Protein AF-A0A9D4YB12-F1 (afdb_monomer)

InterPro domains:
  IPR003340 B3 DNA binding domain [PF02362] (50-115)
  IPR003340 B3 DNA binding domain [cd10017] (48-116)
  IPR015300 DNA-binding pseudobarrel domain superfamily [G3DSA:2.40.330.10] (28-118)
  IPR015300 DNA-binding pseudobarrel domain superfamily [SSF101936] (39-116)

pLDDT: mean 72.0, std 19.52, range [27.38, 93.12]

Solvent-accessible surface area (backbone atoms only — not comparable to full-atom values): 12074 Å² total; per-residue (Å²): 130,81,84,82,79,86,74,84,78,78,84,77,92,60,62,91,83,60,60,80,68,81,43,37,59,29,76,38,68,37,72,63,94,59,55,70,50,46,75,45,49,65,56,33,62,63,49,44,77,90,33,89,54,79,40,81,43,66,37,24,37,91,85,68,50,74,46,58,28,32,35,32,34,41,101,78,58,39,34,34,38,24,62,46,36,43,59,48,39,61,75,64,67,65,52,72,55,23,31,38,37,38,32,34,49,98,84,72,46,38,35,42,47,79,48,73,50,88,70,82,70,91,60,83,66,66,76,65,64,60,54,50,55,54,55,53,50,54,53,54,51,55,52,50,47,54,28,56,78,69,74,44,87,82,88,80,92,86,51,82,90,79,56,86,84,83,73,60,70,66,60,52,50,54,57,58,71,68,58,88,55,91,89,64,89,73,87,74,94,62,80,83,129

Structure (mmCIF, N/CA/C/O backbone):
data_AF-A0A9D4YB12-F1
#
_entry.id   AF-A0A9D4YB12-F1
#
loop_
_atom_site.group_PDB
_atom_site.id
_atom_site.type_symbol
_atom_site.label_atom_id
_atom_site.label_alt_id
_atom_site.label_comp_id
_atom_site.label_asym_id
_atom_site.label_entity_id
_atom_site.label_seq_id
_atom_site.pdbx_PDB_ins_code
_atom_site.Cartn_x
_atom_site.Cartn_y
_atom_site.Cartn_z
_atom_site.occupancy
_atom_site.B_iso_or_equiv
_atom_site.auth_seq_id
_atom_site.auth_comp_id
_atom_site.auth_asym_id
_atom_site.auth_atom_id
_atom_site.pdbx_PDB_model_num
ATOM 1 N N . SER A 1 1 ? -18.181 10.905 2.760 1.00 27.38 1 SER A N 1
ATOM 2 C CA . SER A 1 1 ? -18.919 9.860 1.996 1.00 27.38 1 SER A CA 1
ATOM 3 C C . SER A 1 1 ? -17.922 9.174 1.078 1.00 27.38 1 SER A C 1
ATOM 5 O O . SER A 1 1 ? -17.262 9.865 0.313 1.00 27.38 1 SER A O 1
ATOM 7 N N . ILE A 1 2 ? -17.708 7.863 1.228 1.00 31.38 2 ILE A N 1
ATOM 8 C CA . ILE A 1 2 ? -16.613 7.127 0.572 1.00 31.38 2 ILE A CA 1
ATOM 9 C C . ILE A 1 2 ? -17.079 6.614 -0.788 1.00 31.38 2 ILE A C 1
ATOM 11 O O . ILE A 1 2 ? -18.033 5.848 -0.872 1.00 31.38 2 ILE A O 1
ATOM 15 N N . ILE A 1 3 ? -16.389 7.014 -1.858 1.00 30.45 3 ILE A N 1
ATOM 16 C CA . ILE A 1 3 ? -16.628 6.465 -3.194 1.00 30.45 3 ILE A CA 1
ATOM 17 C C .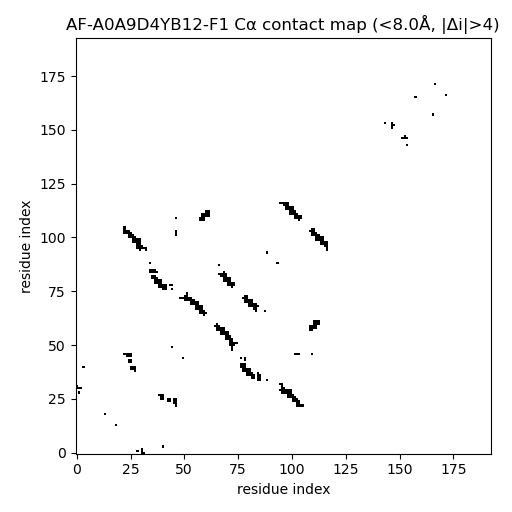 ILE A 1 3 ? -15.936 5.105 -3.281 1.00 30.45 3 ILE A C 1
ATOM 19 O O . ILE A 1 3 ? -14.709 4.998 -3.276 1.00 30.45 3 ILE A O 1
ATOM 23 N N . HIS A 1 4 ? -16.742 4.052 -3.370 1.00 37.53 4 HIS A N 1
ATOM 24 C CA . HIS A 1 4 ? -16.282 2.691 -3.593 1.00 37.53 4 HIS A CA 1
ATOM 25 C C . HIS A 1 4 ? -15.892 2.502 -5.064 1.00 37.53 4 HIS A C 1
ATOM 27 O O . HIS A 1 4 ? -16.750 2.288 -5.918 1.00 37.53 4 HIS A O 1
ATOM 33 N N . LYS A 1 5 ? -14.593 2.526 -5.380 1.00 34.09 5 LYS A N 1
ATOM 34 C CA . LYS A 1 5 ? -14.110 1.950 -6.643 1.00 34.09 5 LYS A CA 1
ATOM 35 C C . LYS A 1 5 ? -13.942 0.442 -6.449 1.00 34.09 5 LYS A C 1
ATOM 37 O O . LYS A 1 5 ? -12.972 -0.005 -5.842 1.00 34.09 5 LYS A O 1
ATOM 42 N N . LYS A 1 6 ? -14.896 -0.347 -6.958 1.00 29.22 6 LYS A N 1
ATOM 43 C CA . LYS A 1 6 ? -14.710 -1.790 -7.170 1.00 29.22 6 LYS A CA 1
ATOM 44 C C . LYS A 1 6 ? -13.617 -1.957 -8.222 1.00 29.22 6 LYS A C 1
ATOM 46 O O . LYS A 1 6 ? -13.861 -1.723 -9.398 1.00 29.22 6 LYS A O 1
ATOM 51 N N . SER A 1 7 ? -12.415 -2.324 -7.797 1.00 34.66 7 SER A N 1
ATOM 52 C CA . SER A 1 7 ? -11.363 -2.755 -8.712 1.00 34.66 7 SER A CA 1
ATOM 53 C C . SER A 1 7 ? -11.136 -4.242 -8.480 1.00 34.66 7 SER A C 1
ATOM 55 O O . SER A 1 7 ? -10.400 -4.633 -7.575 1.00 34.66 7 SER A O 1
ATOM 57 N N . PHE A 1 8 ? -11.840 -5.070 -9.255 1.00 33.59 8 PHE A N 1
ATOM 58 C CA . PHE A 1 8 ? -11.501 -6.481 -9.403 1.00 33.59 8 PHE A CA 1
ATOM 59 C C . PHE A 1 8 ? -10.198 -6.542 -10.200 1.00 33.59 8 PHE A C 1
ATOM 61 O O . PHE A 1 8 ? -10.178 -6.238 -11.391 1.00 33.59 8 PHE A O 1
ATOM 68 N N . PHE A 1 9 ? -9.099 -6.882 -9.533 1.00 36.50 9 PHE A N 1
ATOM 69 C CA . PHE A 1 9 ? -7.833 -7.164 -10.199 1.00 36.50 9 PHE A CA 1
ATOM 70 C C . PHE A 1 9 ? -7.819 -8.660 -10.515 1.00 36.50 9 PHE A C 1
ATOM 72 O O . PHE A 1 9 ? -7.398 -9.483 -9.706 1.00 36.50 9 PHE A O 1
ATOM 79 N N . THR A 1 10 ? -8.363 -9.031 -11.672 1.00 29.36 10 THR A N 1
ATOM 80 C CA . THR A 1 10 ? -8.266 -10.401 -12.177 1.00 29.36 10 THR A CA 1
ATOM 81 C C . THR A 1 10 ? -6.806 -10.643 -12.566 1.00 29.36 10 THR A C 1
ATOM 83 O O . THR A 1 10 ? -6.302 -10.038 -13.511 1.00 29.36 10 THR A O 1
ATOM 86 N N . MET A 1 11 ? -6.099 -11.466 -11.783 1.00 31.53 11 MET A N 1
ATOM 87 C CA . MET A 1 11 ? -4.718 -11.868 -12.057 1.00 31.53 11 MET A CA 1
ATOM 88 C C . MET A 1 11 ? -4.633 -12.582 -13.408 1.00 31.53 11 MET A C 1
ATOM 90 O O . MET A 1 11 ? -5.298 -13.596 -13.609 1.00 31.53 11 MET A O 1
ATOM 94 N N . LEU A 1 12 ? -3.757 -12.110 -14.296 1.00 32.53 12 LEU A N 1
ATOM 95 C CA . LEU A 1 12 ? -3.306 -12.885 -15.448 1.00 32.53 12 LEU A CA 1
ATOM 96 C C . LEU A 1 12 ? -1.816 -13.215 -15.292 1.00 32.53 12 LEU A C 1
ATOM 98 O O . LEU A 1 12 ? -0.964 -12.332 -15.335 1.00 32.53 12 LEU A O 1
ATOM 102 N N . LEU A 1 13 ? -1.573 -14.511 -15.074 1.00 36.84 13 LEU A N 1
ATOM 103 C CA . LEU A 1 13 ? -0.397 -15.316 -15.427 1.00 36.84 13 LEU A CA 1
ATOM 104 C C . LEU A 1 13 ? 0.972 -14.619 -15.366 1.00 36.84 13 LEU A C 1
ATOM 106 O O . LEU A 1 13 ? 1.510 -14.194 -16.385 1.00 36.84 13 LEU A O 1
ATOM 110 N N . LEU A 1 14 ? 1.597 -14.627 -14.188 1.00 35.31 14 LEU A N 1
ATOM 111 C CA . LEU A 1 14 ? 3.042 -14.440 -14.046 1.00 35.31 14 LEU A CA 1
ATOM 112 C C . LEU A 1 14 ? 3.579 -15.450 -13.025 1.00 35.31 14 LEU A C 1
ATOM 114 O O . LEU A 1 14 ? 3.093 -15.481 -11.904 1.00 35.31 14 LEU A O 1
ATOM 118 N N . HIS A 1 15 ? 4.541 -16.260 -13.481 1.00 38.16 15 HIS A N 1
ATOM 119 C CA . HIS A 1 15 ? 5.561 -17.051 -12.771 1.00 38.16 15 HIS A CA 1
ATOM 120 C C . HIS A 1 15 ? 5.175 -17.766 -11.447 1.00 38.16 15 HIS A C 1
ATOM 122 O O . HIS A 1 15 ? 4.668 -17.138 -10.524 1.00 38.16 15 HIS A O 1
ATOM 128 N N . PRO A 1 16 ? 5.553 -19.043 -11.225 1.00 37.44 16 PRO A N 1
ATOM 129 C CA . PRO A 1 16 ? 5.229 -19.775 -9.986 1.00 37.44 16 PRO A CA 1
ATOM 130 C C . PRO A 1 16 ? 5.772 -19.153 -8.679 1.00 37.44 16 PRO A C 1
ATOM 132 O O . PRO A 1 16 ? 5.321 -19.517 -7.600 1.00 37.44 16 PRO A O 1
ATOM 135 N N . LEU A 1 17 ? 6.677 -18.167 -8.749 1.00 34.84 17 LEU A N 1
ATOM 136 C CA . LEU A 1 17 ? 7.138 -17.393 -7.585 1.00 34.84 17 LEU A CA 1
ATOM 137 C C . LEU A 1 17 ? 6.327 -16.108 -7.328 1.00 34.84 17 LEU A C 1
ATOM 139 O O . LEU A 1 17 ? 6.430 -15.526 -6.252 1.00 34.84 17 LEU A O 1
ATOM 143 N N . THR A 1 18 ? 5.499 -15.662 -8.276 1.00 41.56 18 THR A N 1
ATOM 144 C CA . THR A 1 18 ? 4.625 -14.478 -8.139 1.00 41.56 18 THR A CA 1
ATOM 145 C C . THR A 1 18 ? 3.215 -14.850 -7.656 1.00 41.56 18 THR A C 1
ATOM 147 O O . THR A 1 18 ? 2.485 -13.998 -7.155 1.00 41.56 18 THR A O 1
ATOM 150 N N . VAL A 1 19 ? 2.857 -16.137 -7.725 1.00 37.41 19 VAL A N 1
ATOM 151 C CA . VAL A 1 19 ? 1.558 -16.694 -7.293 1.00 37.41 19 VAL A CA 1
ATOM 152 C C . VAL A 1 19 ? 1.383 -16.696 -5.762 1.00 37.41 19 VAL A C 1
ATOM 154 O O . VAL A 1 19 ? 0.268 -16.792 -5.260 1.00 37.41 19 VAL A O 1
ATOM 157 N N . PHE A 1 20 ? 2.453 -16.486 -4.992 1.00 35.78 20 PHE A N 1
ATOM 158 C CA . PHE A 1 20 ? 2.403 -16.501 -3.526 1.00 35.78 20 PHE A CA 1
ATOM 159 C C . PHE A 1 20 ? 1.886 -15.210 -2.869 1.00 35.78 20 PHE A C 1
ATOM 161 O O . PHE A 1 20 ? 1.886 -15.121 -1.649 1.00 35.78 20 PHE A O 1
ATOM 168 N N . LEU A 1 21 ? 1.413 -14.218 -3.630 1.00 39.19 21 LEU A N 1
ATOM 169 C CA . LEU A 1 21 ? 0.718 -13.036 -3.091 1.00 39.19 21 LEU A CA 1
ATOM 170 C C . LEU A 1 21 ? -0.765 -13.011 -3.476 1.00 39.19 21 LEU A C 1
ATOM 172 O O . LEU A 1 21 ? -1.361 -11.951 -3.643 1.00 39.19 21 LEU A O 1
ATOM 176 N N . LEU A 1 22 ? -1.400 -14.182 -3.543 1.00 40.53 22 LEU A N 1
ATOM 177 C CA . LEU A 1 22 ? -2.857 -14.302 -3.427 1.00 40.53 22 LEU A CA 1
ATOM 178 C C . LEU A 1 22 ? -3.278 -14.205 -1.951 1.00 40.53 22 LEU A C 1
ATOM 180 O O . LEU A 1 22 ? -4.121 -14.949 -1.467 1.00 40.53 22 LEU A O 1
ATOM 184 N N . PHE A 1 23 ? -2.647 -13.298 -1.211 1.00 49.69 23 PHE A N 1
ATOM 185 C CA . PHE A 1 23 ? -3.038 -12.999 0.147 1.00 49.69 23 PHE A CA 1
ATOM 186 C C . PHE A 1 23 ? -3.909 -11.766 0.102 1.00 49.69 23 PHE A C 1
ATOM 188 O O . PHE A 1 23 ? -3.491 -10.696 -0.341 1.00 49.69 23 PHE A O 1
ATOM 195 N N . CYS A 1 24 ? -5.152 -11.982 0.502 1.00 58.91 24 CYS A N 1
ATOM 196 C CA . CYS A 1 24 ? -6.196 -11.007 0.694 1.00 58.91 24 CYS A CA 1
ATOM 197 C C . CYS A 1 24 ? -5.662 -9.587 0.894 1.00 58.91 24 CYS A C 1
ATOM 199 O O . CYS A 1 24 ? -4.923 -9.317 1.847 1.00 58.91 24 CYS A O 1
ATOM 201 N N . TYR A 1 25 ? -6.057 -8.681 0.003 1.00 64.44 25 TYR A N 1
ATOM 202 C CA . TYR A 1 25 ? -5.749 -7.270 0.141 1.00 64.44 25 TYR A CA 1
ATOM 203 C C . TYR A 1 25 ? -7.028 -6.444 0.121 1.00 64.44 25 TYR A C 1
ATOM 205 O O . TYR A 1 25 ? -7.996 -6.768 -0.565 1.00 64.44 25 TYR A O 1
ATOM 213 N N . THR A 1 26 ? -7.027 -5.348 0.870 1.00 71.69 26 THR A N 1
ATOM 214 C CA . THR A 1 26 ? -8.091 -4.346 0.813 1.00 71.69 26 THR A CA 1
ATOM 215 C C . THR A 1 26 ? -7.483 -2.978 0.547 1.00 71.69 26 THR A C 1
ATOM 217 O O . THR A 1 26 ? -6.423 -2.629 1.071 1.00 71.69 26 THR A O 1
ATOM 220 N N . ILE A 1 27 ? -8.147 -2.222 -0.324 1.00 73.94 27 ILE A N 1
ATOM 221 C CA . ILE A 1 27 ? -7.752 -0.876 -0.721 1.00 73.94 27 ILE A CA 1
ATOM 222 C C . ILE A 1 27 ? -8.748 0.103 -0.109 1.00 73.94 27 ILE A C 1
ATOM 224 O O . ILE A 1 27 ? -9.944 0.033 -0.401 1.00 73.94 27 ILE A O 1
ATOM 228 N N . SER A 1 28 ? -8.254 1.033 0.704 1.00 73.69 28 SER A N 1
ATOM 229 C CA . SER A 1 28 ? -9.047 2.148 1.221 1.00 73.69 28 SER A CA 1
ATOM 230 C C . SER A 1 28 ? -8.463 3.470 0.735 1.00 73.69 28 SER A C 1
ATOM 232 O O . SER A 1 28 ? -7.270 3.735 0.901 1.00 73.69 28 SER A O 1
ATOM 234 N N . THR A 1 29 ? -9.299 4.293 0.105 1.00 74.06 29 THR A N 1
ATOM 235 C CA . THR A 1 29 ? -8.933 5.648 -0.315 1.00 74.06 29 THR A CA 1
ATOM 236 C C . THR A 1 29 ? -9.443 6.634 0.714 1.00 74.06 29 THR A C 1
ATOM 238 O O . THR A 1 29 ? -10.603 6.596 1.127 1.00 74.06 29 THR A O 1
ATOM 241 N N . ILE A 1 30 ? -8.566 7.540 1.116 1.00 73.88 30 ILE A N 1
ATOM 242 C CA . ILE A 1 30 ? -8.887 8.566 2.092 1.00 73.88 30 ILE A CA 1
ATOM 243 C C . ILE A 1 30 ? -9.680 9.673 1.395 1.00 73.88 30 ILE A C 1
ATOM 245 O O . ILE A 1 30 ? -9.152 10.351 0.516 1.00 73.88 30 ILE A O 1
ATOM 249 N N . VAL A 1 31 ? -10.937 9.860 1.790 1.00 65.75 31 VAL A N 1
ATOM 250 C CA . VAL A 1 31 ? -11.862 10.824 1.161 1.00 65.75 31 VAL A CA 1
ATOM 251 C C . VAL A 1 31 ? -12.189 12.027 2.040 1.00 65.75 31 VAL A C 1
ATOM 253 O O . VAL A 1 31 ? -12.474 13.094 1.517 1.00 65.75 31 VAL A O 1
ATOM 256 N N . ASP A 1 32 ? -12.107 11.869 3.361 1.00 64.19 32 ASP A N 1
ATOM 257 C CA . ASP A 1 32 ? -12.510 12.878 4.336 1.00 64.19 32 ASP A CA 1
ATOM 258 C C . ASP A 1 32 ? -11.341 13.144 5.298 1.00 64.19 32 ASP A C 1
ATOM 260 O O . ASP A 1 32 ? -10.591 12.236 5.660 1.00 64.19 32 ASP A O 1
ATOM 264 N N . ASN A 1 33 ? -11.199 14.391 5.750 1.00 60.00 33 ASN A N 1
ATOM 265 C CA . ASN A 1 33 ? -10.126 14.838 6.652 1.00 60.00 33 ASN A CA 1
ATOM 266 C C . ASN A 1 33 ? -10.326 14.410 8.121 1.00 60.00 33 ASN A C 1
ATOM 268 O O . ASN A 1 33 ? -9.778 15.034 9.025 1.00 60.00 33 ASN A O 1
ATOM 272 N N . LEU A 1 34 ? -11.135 13.384 8.394 1.00 63.44 34 LEU A N 1
ATOM 273 C CA . LEU A 1 34 ? -11.498 13.000 9.758 1.00 63.44 34 LEU A CA 1
ATOM 274 C C . LEU A 1 34 ? -10.404 12.111 10.382 1.00 63.44 34 LEU A C 1
ATOM 276 O O . LEU A 1 34 ? -10.262 10.949 9.999 1.00 63.44 34 LEU A O 1
ATOM 280 N N . PRO A 1 35 ? -9.652 12.599 11.389 1.00 72.94 35 PRO A N 1
ATOM 281 C CA . PRO A 1 35 ? -8.534 11.857 11.965 1.00 72.94 35 PRO A CA 1
ATOM 282 C C . PRO A 1 35 ? -8.982 10.814 12.997 1.00 72.94 35 PRO A C 1
ATOM 284 O O . PRO A 1 35 ? -8.147 10.116 13.558 1.00 72.94 35 PRO A O 1
ATOM 287 N N . THR A 1 36 ? -10.277 10.715 13.304 1.00 82.00 36 THR A N 1
ATOM 288 C CA . THR A 1 36 ? -10.775 9.935 14.448 1.00 82.00 36 THR A CA 1
ATOM 289 C C . THR A 1 36 ? -10.893 8.443 14.161 1.00 82.00 36 THR A C 1
ATOM 291 O O . THR A 1 36 ? -10.684 7.630 15.060 1.00 82.00 36 THR A O 1
ATOM 294 N N . LYS A 1 37 ? -11.204 8.067 12.917 1.00 85.69 37 LYS A N 1
ATOM 295 C CA . LYS A 1 37 ? -11.340 6.669 12.494 1.00 85.69 37 LYS A CA 1
ATOM 296 C C . LYS A 1 37 ? -11.112 6.515 10.994 1.00 85.69 37 LYS A C 1
ATOM 298 O O . LYS A 1 37 ? -11.429 7.423 10.228 1.00 85.69 37 LYS A O 1
ATOM 303 N N . LEU A 1 38 ? -10.655 5.339 10.584 1.00 86.88 38 LEU A N 1
ATOM 304 C CA . LEU A 1 38 ? -10.657 4.902 9.193 1.00 86.88 38 LEU A CA 1
ATOM 305 C C . LEU A 1 38 ? -11.767 3.874 9.009 1.00 86.88 38 LEU A C 1
ATOM 307 O O . LEU A 1 38 ? -11.784 2.859 9.700 1.00 86.88 38 LEU A O 1
ATOM 311 N N . SER A 1 39 ? -12.676 4.129 8.072 1.00 86.00 39 SER A N 1
ATOM 312 C CA . SER A 1 39 ? -13.649 3.120 7.645 1.00 86.00 39 SER A CA 1
ATOM 313 C C . SER A 1 39 ? -13.066 2.355 6.465 1.00 86.00 39 SER A C 1
ATOM 315 O O . SER A 1 39 ? -12.501 2.954 5.545 1.00 86.00 39 SER A O 1
ATOM 317 N N . LEU A 1 40 ? -13.167 1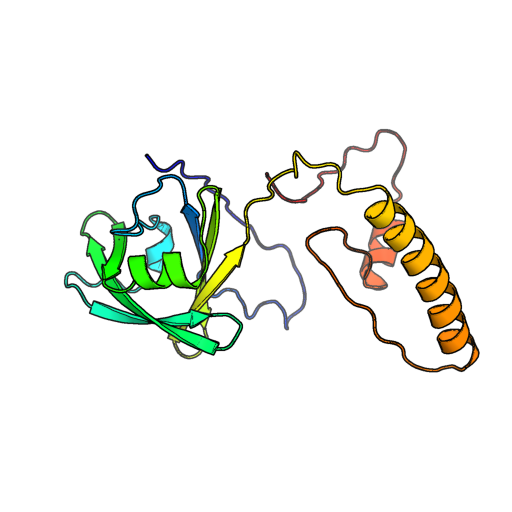.037 6.512 1.00 85.69 40 LEU A N 1
ATOM 318 C CA . LEU A 1 40 ? -12.697 0.148 5.467 1.00 85.69 40 LEU A CA 1
ATOM 319 C C . LEU A 1 40 ? -13.887 -0.426 4.690 1.00 85.69 40 LEU A C 1
ATOM 321 O O . LEU A 1 40 ? -15.044 -0.282 5.087 1.00 85.69 40 LEU A O 1
ATOM 325 N N . ASN A 1 41 ? -13.601 -1.029 3.541 1.00 79.88 41 ASN A N 1
ATOM 326 C CA . ASN A 1 41 ? -14.631 -1.558 2.656 1.00 79.88 41 ASN A CA 1
ATOM 327 C C . ASN A 1 41 ? -15.036 -2.994 3.040 1.00 79.88 41 ASN A C 1
ATOM 329 O O . ASN A 1 41 ? -14.421 -3.635 3.885 1.00 79.88 41 ASN A O 1
ATOM 333 N N . ALA A 1 42 ? -16.058 -3.514 2.364 1.00 77.94 42 ALA A N 1
ATOM 334 C CA . ALA A 1 42 ? -16.534 -4.887 2.527 1.00 77.94 42 ALA A CA 1
ATOM 335 C C . ALA A 1 42 ? -15.459 -5.962 2.253 1.00 77.94 42 ALA A C 1
ATOM 337 O O . ALA A 1 42 ? -15.503 -7.038 2.844 1.00 77.94 42 ALA A O 1
ATOM 338 N N . GLU A 1 43 ? -14.482 -5.671 1.385 1.00 79.69 43 GLU A N 1
ATOM 339 C CA . GLU A 1 43 ? -13.377 -6.585 1.045 1.00 79.69 43 GLU A CA 1
ATOM 340 C C . GLU A 1 43 ? -12.355 -6.722 2.176 1.00 79.69 43 GLU A C 1
ATOM 342 O O . GLU A 1 43 ? -11.485 -7.593 2.145 1.00 79.69 43 GLU A O 1
ATOM 347 N N . SER A 1 44 ? -12.443 -5.870 3.198 1.00 82.75 44 SER A N 1
ATOM 348 C CA . SER A 1 44 ? -11.592 -5.957 4.379 1.00 82.75 44 SER A CA 1
ATOM 349 C C . SER A 1 44 ? -11.782 -7.251 5.160 1.00 82.75 44 SER A C 1
ATOM 351 O O . SER A 1 44 ? -10.817 -7.670 5.789 1.00 82.75 44 SER A O 1
ATOM 353 N N . ARG A 1 45 ? -12.919 -7.944 5.011 1.00 83.06 45 ARG A N 1
ATOM 354 C CA . ARG A 1 45 ? -13.156 -9.295 5.554 1.00 83.06 45 ARG A CA 1
ATOM 355 C C . ARG A 1 45 ? -12.132 -10.336 5.105 1.00 83.06 45 ARG A C 1
ATOM 357 O O . ARG A 1 45 ? -11.895 -11.331 5.775 1.00 83.06 45 ARG A O 1
ATOM 364 N N . ASN A 1 46 ? -11.535 -10.120 3.931 1.00 82.88 46 ASN A N 1
ATOM 365 C CA . ASN A 1 46 ? -10.537 -11.036 3.398 1.00 82.88 46 ASN A CA 1
ATOM 366 C C . ASN A 1 46 ? -9.225 -10.888 4.196 1.00 82.88 46 ASN A C 1
ATOM 368 O O . ASN A 1 46 ? -8.462 -11.839 4.335 1.00 82.88 46 ASN A O 1
ATOM 372 N N . VAL A 1 47 ? -8.950 -9.688 4.718 1.00 85.38 47 VAL A N 1
ATOM 373 C CA . VAL A 1 47 ? -7.706 -9.358 5.429 1.00 85.38 47 VAL A CA 1
ATOM 374 C C . VAL A 1 47 ? -7.882 -9.501 6.932 1.00 85.38 47 VAL A C 1
ATOM 376 O O . VAL A 1 47 ? -7.079 -10.165 7.588 1.00 85.38 47 VAL A O 1
ATOM 379 N N . PHE A 1 48 ? -8.922 -8.870 7.468 1.00 85.00 48 PHE A N 1
ATOM 380 C CA . PHE A 1 48 ? -9.204 -8.791 8.888 1.00 85.00 48 PHE A CA 1
ATOM 381 C C . PHE A 1 48 ? -10.279 -9.808 9.275 1.00 85.00 48 PHE A C 1
ATOM 383 O O . PHE A 1 48 ? -11.272 -9.937 8.563 1.00 85.00 48 PHE A O 1
ATOM 390 N N . PRO A 1 49 ? -10.093 -10.520 10.394 1.00 78.75 49 PRO A N 1
ATOM 391 C CA . PRO A 1 49 ? -11.095 -11.429 10.923 1.00 78.75 49 PRO A CA 1
ATOM 392 C C . PRO A 1 49 ? -12.344 -10.686 11.407 1.00 78.75 49 PRO A C 1
ATOM 394 O O . PRO A 1 49 ? -12.283 -9.533 11.848 1.00 78.75 49 PRO A O 1
ATOM 397 N N . ASP A 1 50 ? -13.466 -11.399 11.380 1.00 76.38 50 ASP A N 1
ATOM 398 C CA . ASP A 1 50 ? -14.708 -10.958 11.996 1.00 76.38 50 ASP A CA 1
ATOM 399 C C . ASP A 1 50 ? -14.604 -11.071 13.513 1.00 76.38 50 ASP A C 1
ATOM 401 O O . ASP A 1 50 ? -14.504 -12.160 14.079 1.00 76.38 50 ASP A O 1
ATOM 405 N N . HIS A 1 51 ? -14.628 -9.921 14.175 1.00 71.50 51 HIS A N 1
ATOM 406 C CA . HIS A 1 51 ? -14.736 -9.824 15.621 1.00 71.50 51 HIS A CA 1
ATOM 407 C C . HIS A 1 51 ? -15.910 -8.908 15.943 1.00 71.50 51 HIS A C 1
ATOM 409 O O . HIS A 1 51 ? -15.953 -7.779 15.451 1.00 71.50 51 HIS A O 1
ATOM 415 N N . GLU A 1 52 ? -16.854 -9.401 16.750 1.00 65.94 52 GLU A N 1
ATOM 416 C CA . GLU A 1 52 ? -17.972 -8.589 17.251 1.00 65.94 52 GLU A CA 1
ATOM 417 C C . GLU A 1 52 ? -17.480 -7.502 18.226 1.00 65.94 52 GLU A C 1
ATOM 419 O O . GLU A 1 52 ? -18.097 -6.441 18.330 1.00 65.94 52 GLU A O 1
ATOM 424 N N . ASP A 1 53 ? -16.318 -7.728 18.850 1.00 73.81 53 ASP A N 1
ATOM 425 C CA . ASP A 1 53 ? -15.704 -6.839 19.831 1.00 73.81 53 ASP A CA 1
ATOM 426 C C . ASP A 1 53 ? -14.488 -6.074 19.291 1.00 73.81 53 ASP A C 1
ATOM 428 O O . ASP A 1 53 ? -13.763 -6.506 18.387 1.00 73.81 53 ASP A O 1
ATOM 432 N N . SER A 1 54 ? -14.231 -4.913 19.902 1.00 80.56 54 SER A N 1
ATOM 433 C CA . SER A 1 54 ? -13.045 -4.099 19.627 1.00 80.56 54 SER A CA 1
ATOM 434 C C . SER A 1 54 ? -11.775 -4.857 20.013 1.00 80.56 54 SER A C 1
ATOM 436 O O . SER A 1 54 ? -11.452 -4.962 21.192 1.00 80.56 54 SER A O 1
ATOM 438 N N . THR A 1 55 ? -11.020 -5.315 19.018 1.00 85.88 55 THR A N 1
ATOM 439 C CA . THR A 1 55 ? -9.770 -6.063 19.206 1.00 85.88 55 THR A CA 1
ATOM 440 C C . THR A 1 55 ? -8.574 -5.182 18.868 1.00 85.88 55 THR A C 1
ATOM 442 O O . THR A 1 55 ? -8.573 -4.491 17.850 1.00 85.88 55 THR A O 1
ATOM 445 N N . GLU A 1 56 ? -7.535 -5.194 19.699 1.00 89.44 56 GLU A N 1
ATOM 446 C CA . GLU A 1 56 ? -6.279 -4.526 19.359 1.00 89.44 56 GLU A CA 1
ATOM 447 C C . GLU A 1 56 ? -5.512 -5.349 18.316 1.00 89.44 56 GLU A C 1
ATOM 449 O O . GLU A 1 56 ? -5.255 -6.539 18.498 1.00 89.44 56 GLU A O 1
ATOM 454 N N . ILE A 1 57 ? -5.132 -4.713 17.210 1.00 90.00 57 ILE A N 1
ATOM 455 C CA . ILE A 1 57 ? -4.332 -5.326 16.151 1.00 90.00 57 ILE A CA 1
ATOM 456 C C . ILE A 1 57 ? -3.048 -4.538 15.934 1.00 90.00 57 ILE A C 1
ATOM 458 O O . ILE A 1 57 ? -3.021 -3.310 15.996 1.00 90.00 57 ILE A O 1
ATOM 462 N N . THR A 1 58 ? -1.971 -5.251 15.619 1.00 92.88 58 THR A N 1
ATOM 463 C CA . THR A 1 58 ? -0.698 -4.637 15.234 1.00 92.88 58 THR A CA 1
ATOM 464 C C . THR A 1 58 ? -0.498 -4.776 13.734 1.00 92.88 58 THR A C 1
ATOM 466 O O . THR A 1 58 ? -0.501 -5.886 13.204 1.00 92.88 58 THR A O 1
ATOM 469 N N . ILE A 1 59 ? -0.307 -3.647 13.052 1.00 93.00 59 ILE A N 1
ATOM 470 C CA . ILE A 1 59 ? -0.056 -3.590 11.611 1.00 93.00 59 ILE A CA 1
ATOM 471 C C . ILE A 1 59 ? 1.355 -3.055 11.370 1.00 93.00 59 ILE A C 1
ATOM 473 O O . ILE A 1 59 ? 1.766 -2.062 11.976 1.00 93.00 59 ILE A O 1
ATOM 477 N N . PHE A 1 60 ? 2.089 -3.704 10.472 1.00 92.81 60 PHE A N 1
ATOM 478 C CA . PHE A 1 60 ? 3.455 -3.347 10.103 1.00 92.81 60 PHE A CA 1
ATOM 479 C C . PHE A 1 60 ? 3.487 -2.591 8.777 1.00 92.81 60 PHE A C 1
ATOM 481 O O . PHE A 1 60 ? 2.774 -2.938 7.841 1.00 92.81 60 PHE A O 1
ATOM 488 N N . ASP A 1 61 ? 4.326 -1.567 8.661 1.00 89.81 61 ASP A N 1
ATOM 489 C CA . ASP A 1 61 ? 4.611 -0.963 7.358 1.00 89.81 61 ASP A CA 1
ATOM 490 C C . ASP A 1 61 ? 5.687 -1.745 6.578 1.00 89.81 61 ASP A C 1
ATOM 492 O O . ASP A 1 61 ? 6.312 -2.676 7.089 1.00 89.81 61 ASP A O 1
ATOM 496 N N . MET A 1 62 ? 5.940 -1.340 5.330 1.00 84.38 62 MET A N 1
ATOM 497 C CA . MET A 1 62 ? 6.975 -1.949 4.476 1.00 84.38 62 MET A CA 1
ATOM 498 C C . MET A 1 62 ? 8.405 -1.809 5.034 1.00 84.38 62 MET A C 1
ATOM 500 O O . MET A 1 62 ? 9.304 -2.520 4.594 1.00 84.38 62 MET A O 1
ATOM 504 N N . LEU A 1 63 ? 8.618 -0.913 6.003 1.00 86.44 63 LEU A N 1
ATOM 505 C CA . LEU A 1 63 ? 9.883 -0.718 6.716 1.00 86.44 63 LEU A CA 1
ATOM 506 C C . LEU A 1 63 ? 9.900 -1.458 8.068 1.00 86.44 63 LEU A C 1
ATOM 508 O O . LEU A 1 63 ? 10.793 -1.227 8.878 1.00 86.44 63 LEU A O 1
ATOM 512 N N . ARG A 1 64 ? 8.922 -2.342 8.315 1.00 84.81 64 ARG A N 1
ATOM 513 C CA . ARG A 1 64 ? 8.737 -3.125 9.549 1.00 84.81 64 ARG A CA 1
ATOM 514 C C . ARG A 1 64 ? 8.452 -2.301 10.806 1.00 84.81 64 ARG A C 1
ATOM 516 O O . ARG A 1 64 ? 8.537 -2.833 11.911 1.00 84.81 64 ARG A O 1
ATOM 523 N N . ASN A 1 65 ? 8.049 -1.039 10.675 1.00 91.44 65 ASN A N 1
ATOM 524 C CA . ASN A 1 65 ? 7.549 -0.294 11.825 1.00 91.44 65 ASN A CA 1
ATOM 525 C C . ASN A 1 65 ? 6.149 -0.784 12.176 1.00 91.44 65 ASN A C 1
ATOM 527 O O . ASN A 1 65 ? 5.275 -0.828 11.309 1.00 91.44 65 ASN A O 1
ATOM 531 N N . SER A 1 66 ? 5.913 -1.074 13.450 1.00 93.06 66 SER A N 1
ATOM 532 C CA . SER A 1 66 ? 4.595 -1.445 13.948 1.00 93.06 66 SER A CA 1
ATOM 533 C C . SER A 1 66 ? 3.749 -0.219 14.292 1.00 93.06 66 SER A C 1
ATOM 535 O O . SER A 1 66 ? 4.235 0.864 14.643 1.00 93.06 66 SER A O 1
ATOM 537 N N . SER A 1 67 ? 2.440 -0.366 14.153 1.00 93.06 67 SER A N 1
ATOM 538 C CA . SER A 1 67 ? 1.437 0.566 14.656 1.00 93.06 67 SER A CA 1
ATOM 539 C C . SER A 1 67 ? 0.251 -0.242 15.157 1.00 93.06 67 SER A C 1
ATOM 541 O O . SER A 1 67 ? -0.221 -1.146 14.472 1.00 93.06 67 SER A O 1
ATOM 543 N N . GLN A 1 68 ? -0.182 0.061 16.375 1.00 93.12 68 GLN A N 1
ATOM 544 C CA . GLN A 1 68 ? -1.323 -0.583 17.008 1.00 93.12 68 GLN A CA 1
ATOM 545 C C . GLN A 1 68 ? -2.598 0.175 16.668 1.00 93.12 68 GLN A C 1
ATOM 547 O O . GLN A 1 68 ? -2.602 1.411 16.630 1.00 93.12 68 GLN A O 1
ATOM 552 N N . PHE A 1 69 ? -3.658 -0.581 16.407 1.00 91.44 69 PHE A N 1
ATOM 553 C CA . PHE A 1 69 ? -4.974 -0.062 16.088 1.00 91.44 69 PHE A CA 1
ATOM 554 C C . PHE A 1 69 ? -6.043 -0.828 16.849 1.00 91.44 69 PHE A C 1
ATOM 556 O O . PHE A 1 69 ? -5.998 -2.052 16.910 1.00 91.44 69 PHE A O 1
ATOM 563 N N . ASN A 1 70 ? -7.065 -0.124 17.319 1.00 87.25 70 ASN A N 1
ATOM 564 C CA . ASN A 1 70 ? -8.294 -0.779 17.754 1.00 87.25 70 ASN A CA 1
ATOM 565 C C . ASN A 1 70 ? -9.147 -1.086 16.523 1.00 87.25 70 ASN A C 1
ATOM 567 O O . ASN A 1 70 ? -9.641 -0.168 15.860 1.00 87.25 70 ASN A O 1
ATOM 571 N N . HIS A 1 71 ? -9.292 -2.365 16.209 1.00 80.94 71 HIS A N 1
ATOM 572 C CA . HIS A 1 71 ? -10.090 -2.876 15.107 1.00 80.94 71 HIS A CA 1
ATOM 573 C C . HIS A 1 71 ? -11.482 -3.263 15.591 1.00 80.94 71 HIS A C 1
ATOM 575 O O . HIS A 1 71 ? -11.630 -4.004 16.558 1.00 80.94 71 HIS A O 1
ATOM 581 N N . VAL A 1 72 ? -12.504 -2.779 14.890 1.00 76.38 72 VAL A N 1
ATOM 582 C CA . VAL A 1 72 ? -13.902 -3.125 15.156 1.00 76.38 72 VAL A CA 1
ATOM 583 C C . VAL A 1 72 ? -14.514 -3.670 13.872 1.00 76.38 72 VAL A C 1
ATOM 585 O O . VAL A 1 72 ? -14.630 -2.927 12.890 1.00 76.38 72 VAL A O 1
ATOM 588 N N . GLY A 1 73 ? -14.918 -4.942 13.889 1.00 70.81 73 GLY A N 1
ATOM 589 C CA . GLY A 1 73 ? -15.821 -5.506 12.892 1.00 70.81 73 GLY A CA 1
ATOM 590 C C . GLY A 1 73 ? -17.259 -5.153 13.268 1.00 70.81 73 GLY A C 1
ATOM 591 O O . GLY A 1 73 ? -17.709 -5.444 14.370 1.00 70.81 73 GLY A O 1
ATOM 592 N N . VAL A 1 74 ? -17.989 -4.462 12.394 1.00 67.38 74 VAL A N 1
ATOM 593 C CA . VAL A 1 74 ? -19.410 -4.151 12.629 1.00 67.38 74 VAL A CA 1
ATOM 594 C C . VAL A 1 74 ? -20.271 -5.170 11.885 1.00 67.38 74 VAL A C 1
ATOM 596 O O . VAL A 1 74 ? -19.969 -5.478 10.732 1.00 67.38 74 VAL A O 1
ATOM 599 N N . LYS A 1 75 ? -21.391 -5.606 12.494 1.00 62.44 75 LYS A N 1
ATOM 600 C CA . LYS A 1 75 ? -22.376 -6.591 11.976 1.00 62.44 75 LYS A CA 1
ATOM 601 C C . LYS A 1 75 ? -22.899 -6.374 10.540 1.00 62.44 75 LYS A C 1
ATOM 603 O O . LYS A 1 75 ? -23.541 -7.259 9.996 1.00 62.44 75 LYS A O 1
ATOM 608 N N . ASN A 1 76 ? -22.563 -5.261 9.888 1.00 64.94 76 ASN A N 1
ATOM 609 C CA . ASN A 1 76 ? -22.927 -4.948 8.503 1.00 64.94 76 ASN A CA 1
ATOM 610 C C . ASN A 1 76 ? -21.720 -4.971 7.545 1.00 64.94 76 ASN A C 1
ATOM 612 O O . ASN A 1 76 ? -21.672 -4.182 6.602 1.00 64.94 76 ASN A O 1
ATOM 616 N N . ASN A 1 77 ? -20.723 -5.827 7.801 1.00 68.69 77 ASN A N 1
ATOM 617 C CA . ASN A 1 77 ? -19.512 -5.955 6.977 1.00 68.69 77 ASN A CA 1
ATOM 618 C C . ASN A 1 77 ? -18.739 -4.624 6.828 1.00 68.69 77 ASN A C 1
ATOM 620 O O . ASN A 1 77 ? -18.149 -4.322 5.788 1.00 68.69 77 ASN A O 1
ATOM 624 N N . SER A 1 78 ? -18.801 -3.793 7.873 1.00 75.00 78 SER A N 1
ATOM 625 C CA . SER A 1 78 ? -18.116 -2.504 7.950 1.00 75.00 78 SER A CA 1
ATOM 626 C C . SER A 1 78 ? -16.993 -2.620 8.967 1.00 75.00 78 SER A C 1
ATOM 628 O O . SER A 1 78 ? -17.246 -2.676 10.168 1.00 75.00 78 SER A O 1
ATOM 630 N N . TYR A 1 79 ? -15.753 -2.597 8.495 1.00 83.06 79 TYR A N 1
ATOM 631 C CA . TYR A 1 79 ? -14.577 -2.661 9.357 1.00 83.06 79 TYR A CA 1
ATOM 632 C C . TYR A 1 79 ? -14.070 -1.256 9.636 1.00 83.06 79 TYR A C 1
ATOM 634 O O . TYR A 1 79 ? -14.010 -0.411 8.740 1.00 83.06 79 TYR A O 1
ATOM 642 N N . ILE A 1 80 ? -13.725 -0.979 10.889 1.00 86.25 80 ILE A N 1
ATOM 643 C CA . ILE A 1 80 ? -13.262 0.344 11.300 1.00 86.25 80 ILE A CA 1
ATOM 644 C C . ILE A 1 80 ? -11.964 0.195 12.084 1.00 86.25 80 ILE A C 1
ATOM 646 O O . ILE A 1 80 ? -11.922 -0.512 13.089 1.00 86.25 80 ILE A O 1
ATOM 650 N N . LEU A 1 81 ? -10.929 0.928 11.670 1.00 87.56 81 LEU A N 1
ATOM 651 C CA . LEU A 1 81 ? -9.741 1.150 12.493 1.00 87.56 81 LEU A CA 1
ATOM 652 C C . LEU A 1 81 ? -9.932 2.438 13.288 1.00 87.56 81 LEU A C 1
ATOM 654 O O . LEU A 1 81 ? -10.142 3.518 12.725 1.00 87.56 81 LEU A O 1
ATOM 658 N N . ARG A 1 82 ? -9.898 2.316 14.610 1.00 86.50 82 ARG A N 1
ATOM 659 C CA . ARG A 1 82 ? -10.015 3.423 15.563 1.00 86.50 82 ARG A CA 1
ATOM 660 C C . ARG A 1 82 ? -8.681 3.615 16.274 1.00 86.50 82 ARG A C 1
ATOM 662 O O . ARG A 1 82 ? -7.671 3.663 15.582 1.00 86.50 82 ARG A O 1
ATOM 669 N N . GLY A 1 83 ? -8.692 3.807 17.599 1.00 84.56 83 GLY A N 1
ATOM 670 C CA . GLY A 1 83 ? -7.552 4.164 18.458 1.00 84.56 83 GLY A CA 1
ATOM 671 C C . GLY A 1 83 ? -6.189 3.773 17.887 1.00 84.56 83 GLY A C 1
ATOM 672 O O . GLY A 1 83 ? -6.016 2.645 17.460 1.00 84.56 83 GLY A O 1
ATOM 673 N N . GLY A 1 84 ? -5.260 4.728 17.809 1.00 89.56 84 GLY A N 1
ATOM 674 C CA . GLY A 1 84 ? -4.001 4.590 17.062 1.00 89.56 84 GLY A CA 1
ATOM 675 C C . GLY A 1 84 ? -4.043 5.202 15.655 1.00 89.56 84 GLY A C 1
ATOM 676 O O . GLY A 1 84 ? -3.044 5.777 15.214 1.00 89.56 84 GLY A O 1
ATOM 677 N N . TRP A 1 85 ? -5.211 5.227 14.997 1.00 91.19 85 TRP A N 1
ATOM 678 C CA . TRP A 1 85 ? -5.393 5.857 13.680 1.00 91.19 85 TRP A CA 1
ATOM 679 C C . TRP A 1 85 ? -4.964 7.336 13.598 1.00 91.19 85 TRP A C 1
ATOM 681 O O . TRP A 1 85 ? -4.126 7.638 12.745 1.00 91.19 85 TRP A O 1
ATOM 691 N N . PRO A 1 86 ? -5.409 8.256 14.482 1.00 89.81 86 PRO A N 1
ATOM 692 C CA . PRO A 1 86 ? -4.972 9.655 14.414 1.00 89.81 86 PRO A CA 1
ATOM 693 C C . PRO A 1 86 ? -3.446 9.817 14.515 1.00 89.81 86 PRO A C 1
ATOM 695 O O . PRO A 1 86 ? -2.840 10.639 13.822 1.00 89.81 86 PRO A O 1
ATOM 698 N N . LYS A 1 87 ? -2.801 8.998 15.359 1.00 91.25 87 LYS A N 1
ATOM 699 C CA . LYS A 1 87 ? -1.341 8.988 15.528 1.00 91.25 87 LYS A CA 1
ATOM 700 C C . LYS A 1 87 ? -0.653 8.493 14.259 1.00 91.25 87 LYS A C 1
ATOM 702 O O . LYS A 1 87 ? 0.329 9.098 13.832 1.00 91.25 87 LYS A O 1
ATOM 707 N N . PHE A 1 88 ? -1.174 7.432 13.642 1.00 91.50 88 PHE A N 1
ATOM 708 C CA . PHE A 1 88 ? -0.666 6.910 12.376 1.00 91.50 88 PHE A CA 1
ATOM 709 C C . PHE A 1 88 ? -0.814 7.924 11.238 1.00 91.50 88 PHE A C 1
ATOM 711 O O . PHE A 1 88 ? 0.165 8.195 10.543 1.00 91.50 88 PHE A O 1
ATOM 718 N N . TRP A 1 89 ? -1.992 8.542 11.103 1.00 89.62 89 TRP A N 1
ATOM 719 C CA . TRP A 1 89 ? -2.267 9.590 10.119 1.00 89.62 89 TRP A CA 1
ATOM 720 C C . TRP A 1 89 ? -1.236 10.713 10.187 1.00 89.62 89 TRP A C 1
ATOM 722 O O . TRP A 1 89 ? -0.599 11.039 9.183 1.00 89.62 89 TRP A O 1
ATOM 732 N N . LYS A 1 90 ? -1.025 11.261 11.391 1.00 89.88 90 LYS A N 1
ATOM 733 C CA . LYS A 1 90 ? -0.062 12.341 11.621 1.00 89.88 90 LYS A CA 1
ATOM 734 C C . LYS A 1 90 ? 1.371 11.876 11.362 1.00 89.88 90 LYS A C 1
ATOM 736 O O . LYS A 1 90 ? 2.099 12.537 10.628 1.00 89.88 90 LYS A O 1
ATOM 741 N N . LYS A 1 91 ? 1.770 10.719 11.906 1.00 91.25 91 LYS A N 1
ATOM 742 C CA . LYS A 1 91 ? 3.126 10.159 11.749 1.00 91.25 91 LYS A CA 1
ATOM 743 C C . LYS A 1 91 ? 3.476 9.899 10.285 1.00 91.25 91 LYS A C 1
ATOM 745 O O . LYS A 1 91 ? 4.622 10.079 9.885 1.00 91.25 91 LYS A O 1
ATOM 750 N N . LYS A 1 92 ? 2.505 9.450 9.491 1.00 90.00 92 LYS A N 1
ATOM 751 C CA . LYS A 1 92 ? 2.687 9.159 8.069 1.00 90.00 92 LYS A CA 1
ATOM 752 C C . LYS A 1 92 ? 2.331 10.336 7.171 1.00 90.00 92 LYS A C 1
ATOM 754 O O . LYS A 1 92 ? 2.417 10.165 5.964 1.00 90.00 92 LYS A O 1
ATOM 759 N N . ASN A 1 93 ? 1.992 11.510 7.706 1.00 89.94 93 ASN A N 1
ATOM 760 C CA . ASN A 1 93 ? 1.594 12.684 6.924 1.00 89.94 93 ASN A CA 1
ATOM 761 C C . ASN A 1 93 ? 0.587 12.316 5.818 1.00 89.94 93 ASN A C 1
ATOM 763 O O . ASN A 1 93 ? 0.832 12.561 4.635 1.00 89.94 93 ASN A O 1
ATOM 767 N N . LEU A 1 94 ? -0.457 11.566 6.182 1.00 88.81 94 LEU A N 1
ATOM 768 C CA . LEU A 1 94 ? -1.482 11.138 5.231 1.00 88.81 94 LEU A CA 1
ATOM 769 C C . LEU A 1 94 ? -2.331 12.334 4.804 1.00 88.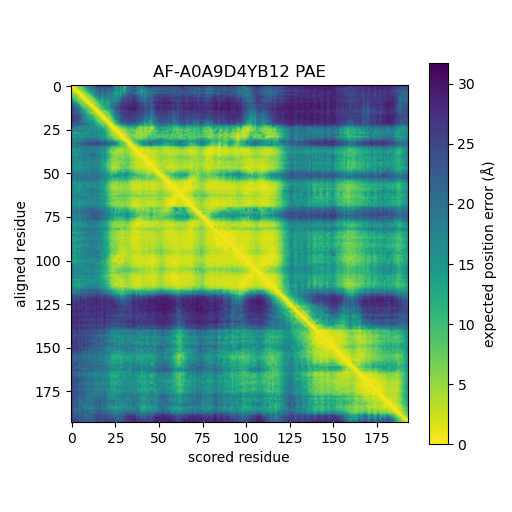81 94 LEU A C 1
ATOM 771 O O . LEU A 1 94 ? -2.587 13.243 5.594 1.00 88.81 94 LEU A O 1
ATOM 775 N N . ALA A 1 95 ? -2.772 12.318 3.551 1.00 86.38 95 ALA A N 1
ATOM 776 C CA . ALA A 1 95 ? -3.673 13.324 3.011 1.00 86.38 95 ALA A CA 1
ATOM 777 C C . ALA A 1 95 ? -4.849 12.674 2.276 1.00 86.38 95 ALA A C 1
ATOM 779 O O . ALA A 1 95 ? -4.770 11.530 1.826 1.00 86.38 95 ALA A O 1
ATOM 780 N N . VAL A 1 96 ? -5.928 13.439 2.104 1.00 85.19 96 VAL A N 1
ATOM 781 C CA . VAL A 1 96 ? -7.032 13.064 1.213 1.00 85.19 96 VAL A CA 1
ATOM 782 C C . VAL A 1 96 ? -6.491 12.749 -0.185 1.00 85.19 96 VAL A C 1
ATOM 784 O O . VAL A 1 96 ? -5.629 13.457 -0.711 1.00 85.19 96 VAL A O 1
ATOM 787 N N . GLY A 1 97 ? -6.980 11.648 -0.754 1.00 84.25 97 GLY A N 1
ATOM 788 C CA . GLY A 1 97 ? -6.517 11.052 -2.005 1.00 84.25 97 GLY A CA 1
ATOM 789 C C . GLY A 1 97 ? -5.451 9.967 -1.831 1.00 84.25 97 GLY A C 1
ATOM 790 O O . GLY A 1 97 ? -5.264 9.159 -2.744 1.00 84.25 97 GLY A O 1
ATOM 791 N N . ASP A 1 98 ? -4.752 9.906 -0.690 1.00 86.44 98 ASP A N 1
ATOM 792 C CA . ASP A 1 98 ? -3.821 8.806 -0.439 1.00 86.44 98 ASP A CA 1
ATOM 793 C C . ASP A 1 98 ? -4.590 7.481 -0.351 1.00 86.44 98 ASP A C 1
ATOM 795 O O . ASP A 1 98 ? -5.734 7.401 0.109 1.00 86.44 98 ASP A O 1
ATOM 799 N N . THR A 1 99 ? -3.945 6.422 -0.826 1.00 86.50 99 THR A N 1
ATOM 800 C CA . THR A 1 99 ? -4.498 5.074 -0.874 1.00 86.50 99 THR A CA 1
ATOM 801 C C . THR A 1 99 ? -3.730 4.173 0.079 1.00 86.50 99 THR A C 1
ATOM 803 O O . THR A 1 99 ? -2.507 4.048 -0.015 1.00 86.50 99 THR A O 1
ATOM 806 N N . LEU A 1 100 ? -4.453 3.521 0.979 1.00 89.25 100 LEU A N 1
ATOM 807 C CA . LEU A 1 100 ? -3.926 2.521 1.894 1.00 89.25 100 LEU A CA 1
ATOM 808 C C . LEU A 1 100 ? -4.231 1.130 1.359 1.00 89.25 100 LEU A C 1
ATOM 810 O O . LEU A 1 100 ? -5.363 0.841 0.974 1.00 89.25 100 LEU A O 1
ATOM 814 N N . ILE A 1 101 ? -3.212 0.283 1.341 1.00 89.12 101 ILE A N 1
ATOM 815 C CA . ILE A 1 101 ? -3.301 -1.108 0.916 1.00 89.12 101 ILE A CA 1
ATOM 816 C C . ILE A 1 101 ? -2.981 -1.952 2.138 1.00 89.12 101 ILE A C 1
ATOM 818 O O . ILE A 1 101 ? -1.860 -1.899 2.642 1.00 89.12 101 ILE A O 1
ATOM 822 N N . PHE A 1 102 ? -3.960 -2.708 2.612 1.00 89.81 102 PHE A N 1
ATOM 823 C CA . PHE A 1 102 ? -3.775 -3.648 3.708 1.00 89.81 102 PHE A CA 1
ATOM 824 C C . PHE A 1 102 ? -3.647 -5.051 3.149 1.00 89.81 102 PHE A C 1
ATOM 826 O O . PHE A 1 102 ? -4.366 -5.398 2.216 1.00 89.81 102 PHE A O 1
ATOM 833 N N . MET A 1 103 ? -2.743 -5.834 3.719 1.00 89.81 103 MET A N 1
ATOM 834 C CA . MET A 1 103 ? -2.460 -7.214 3.333 1.00 89.81 103 MET A CA 1
ATOM 835 C C . MET A 1 103 ? -2.239 -8.045 4.594 1.00 89.81 103 MET A C 1
ATOM 837 O O . MET A 1 103 ? -1.907 -7.503 5.651 1.00 89.81 103 MET A O 1
ATOM 841 N N . ARG A 1 104 ? -2.381 -9.362 4.477 1.00 88.25 104 ARG A N 1
ATOM 842 C CA . ARG A 1 104 ? -2.021 -10.312 5.532 1.00 88.25 104 ARG A CA 1
ATOM 843 C C . ARG A 1 104 ? -0.966 -11.265 4.994 1.00 88.25 104 ARG A C 1
ATOM 845 O O . ARG A 1 104 ? -1.156 -11.809 3.920 1.00 88.25 104 ARG A O 1
ATOM 852 N N . ASP A 1 105 ? 0.156 -11.434 5.681 1.00 85.12 105 ASP A N 1
ATOM 853 C CA . ASP A 1 105 ? 1.193 -12.357 5.208 1.00 85.12 105 ASP A CA 1
ATOM 854 C C . ASP A 1 105 ? 0.911 -13.820 5.598 1.00 85.12 105 ASP A C 1
ATOM 856 O O . ASP A 1 105 ? -0.052 -14.127 6.306 1.00 85.12 105 ASP A O 1
ATOM 860 N N . THR A 1 106 ? 1.784 -14.730 5.155 1.00 83.88 106 THR A N 1
ATOM 861 C CA . THR A 1 106 ? 1.720 -16.170 5.466 1.00 83.88 106 THR A CA 1
ATOM 862 C C . THR A 1 106 ? 1.764 -16.467 6.965 1.00 83.88 106 THR A C 1
ATOM 864 O O . THR A 1 106 ? 1.237 -17.481 7.407 1.00 83.88 106 THR A O 1
ATOM 867 N N . ASN A 1 107 ? 2.364 -15.577 7.758 1.00 86.25 107 ASN A N 1
ATOM 868 C CA . ASN A 1 107 ? 2.471 -15.689 9.211 1.00 86.25 107 ASN A CA 1
ATOM 869 C C . ASN A 1 107 ? 1.310 -14.979 9.920 1.00 86.25 107 ASN A C 1
ATOM 871 O O . ASN A 1 107 ? 1.399 -14.680 11.110 1.00 86.25 107 ASN A O 1
ATOM 875 N N . SER A 1 108 ? 0.228 -14.672 9.197 1.00 85.12 108 SER A N 1
ATOM 876 C CA . SER A 1 108 ? -0.932 -13.945 9.709 1.00 85.12 108 SER A CA 1
ATOM 877 C C . SER A 1 108 ? -0.639 -12.532 10.226 1.00 85.12 108 SER A C 1
ATOM 879 O O . SER A 1 108 ? -1.453 -11.973 10.961 1.00 85.12 108 SER A O 1
ATOM 881 N N . ARG A 1 109 ? 0.478 -11.914 9.832 1.00 88.81 109 ARG A N 1
ATOM 882 C CA . ARG A 1 109 ? 0.798 -10.532 10.206 1.00 88.81 109 ARG A CA 1
ATOM 883 C C . ARG A 1 109 ? 0.105 -9.559 9.267 1.00 88.81 109 ARG A C 1
ATOM 885 O O . ARG A 1 109 ? 0.139 -9.723 8.048 1.00 88.81 109 ARG A O 1
ATOM 892 N N . TYR A 1 110 ? -0.467 -8.507 9.838 1.00 91.25 110 TYR A N 1
ATOM 893 C CA . TYR A 1 110 ? -1.067 -7.427 9.067 1.00 91.25 110 TYR A CA 1
ATOM 894 C C . TYR A 1 110 ? 0.008 -6.473 8.560 1.00 91.25 110 TYR A C 1
ATOM 896 O O . TYR A 1 110 ? 0.864 -6.017 9.321 1.00 91.25 110 TYR A O 1
ATOM 904 N N . ILE A 1 111 ? -0.066 -6.136 7.278 1.00 91.88 111 ILE A N 1
ATOM 905 C CA . ILE A 1 111 ? 0.852 -5.221 6.608 1.00 91.88 111 ILE A CA 1
ATOM 906 C C . ILE A 1 111 ? 0.051 -4.072 6.001 1.00 91.88 111 ILE A C 1
ATOM 908 O O . ILE A 1 111 ? -1.021 -4.288 5.439 1.00 91.88 111 ILE A O 1
ATOM 912 N N . ILE A 1 112 ? 0.586 -2.854 6.084 1.00 92.12 112 ILE A N 1
ATOM 913 C CA . ILE A 1 112 ? 0.053 -1.671 5.412 1.00 92.12 112 ILE A CA 1
ATOM 914 C C . ILE A 1 112 ? 1.088 -1.052 4.474 1.00 92.12 112 ILE A C 1
ATOM 916 O O . ILE A 1 112 ? 2.227 -0.766 4.847 1.00 92.12 112 ILE A O 1
ATOM 920 N N . SER A 1 113 ? 0.660 -0.786 3.245 1.00 89.81 113 SER A N 1
ATOM 921 C CA . SER A 1 113 ? 1.394 0.012 2.270 1.00 89.81 113 SER A CA 1
ATOM 922 C C . SER A 1 113 ? 0.613 1.278 1.930 1.00 89.81 113 SER A C 1
ATOM 924 O O . SER A 1 113 ? -0.618 1.287 1.918 1.00 89.81 113 SER A O 1
ATOM 926 N N . ILE A 1 114 ? 1.335 2.369 1.676 1.00 88.88 114 ILE A N 1
ATOM 927 C CA . ILE A 1 114 ? 0.759 3.682 1.380 1.00 88.88 114 ILE A CA 1
ATOM 928 C C . ILE A 1 114 ? 1.135 4.045 -0.052 1.00 88.88 114 ILE A C 1
ATOM 930 O O . ILE A 1 114 ? 2.303 4.295 -0.356 1.00 88.88 114 ILE A O 1
ATOM 934 N N . LYS A 1 115 ? 0.138 4.135 -0.927 1.00 86.44 115 LYS A N 1
ATOM 935 C CA . LYS A 1 115 ? 0.276 4.724 -2.256 1.00 86.44 115 LYS A CA 1
ATOM 936 C C . LYS A 1 115 ? -0.195 6.172 -2.184 1.00 86.44 115 LYS A C 1
ATOM 938 O O . LYS A 1 115 ? -1.376 6.438 -1.979 1.00 86.44 115 LYS A O 1
ATOM 943 N N . ARG A 1 116 ? 0.732 7.109 -2.367 1.00 85.69 116 ARG A N 1
ATOM 944 C CA . ARG A 1 116 ? 0.418 8.540 -2.337 1.00 85.69 116 ARG A CA 1
ATOM 945 C C . ARG A 1 116 ? -0.437 8.956 -3.521 1.00 85.69 116 ARG A C 1
ATOM 947 O O . ARG A 1 116 ? -0.217 8.476 -4.638 1.00 85.69 116 ARG A O 1
ATOM 954 N N . ALA A 1 117 ? -1.368 9.869 -3.267 1.00 81.31 117 ALA A N 1
ATOM 955 C CA . ALA A 1 117 ? -2.085 10.560 -4.324 1.00 81.31 117 ALA A CA 1
ATOM 956 C C . ALA A 1 117 ? -1.075 11.255 -5.236 1.00 81.31 117 ALA A C 1
ATOM 958 O O . ALA A 1 117 ? -0.152 11.926 -4.760 1.00 81.31 117 ALA A O 1
ATOM 959 N N . PHE A 1 118 ? -1.260 11.132 -6.547 1.00 73.44 118 PHE A N 1
ATOM 960 C CA . PHE A 1 118 ? -0.542 12.000 -7.462 1.00 73.44 118 PHE A CA 1
ATOM 961 C C . PHE A 1 118 ? -1.123 13.404 -7.313 1.00 73.44 118 PHE A C 1
ATOM 963 O O . PHE A 1 118 ? -2.255 13.663 -7.715 1.00 73.44 118 PHE A O 1
ATOM 970 N N . LYS A 1 119 ? -0.360 14.303 -6.696 1.00 66.88 119 LYS A N 1
ATOM 971 C CA . LYS A 1 119 ? -0.660 15.729 -6.725 1.00 66.88 119 LYS A CA 1
ATOM 972 C C . LYS A 1 119 ? 0.117 16.29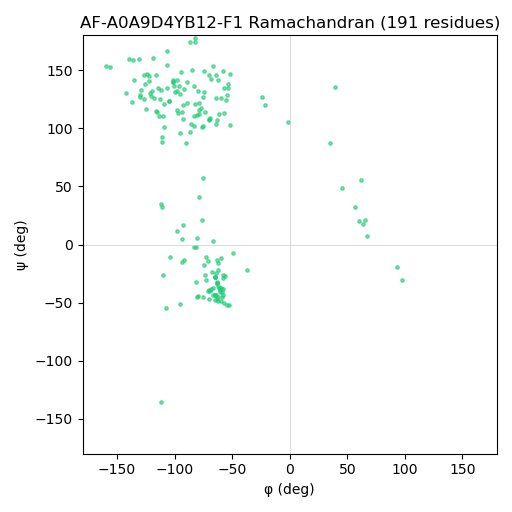3 -7.910 1.00 66.88 119 LYS A C 1
ATOM 974 O O . LYS A 1 119 ? 1.346 16.329 -7.811 1.00 66.88 119 LYS A O 1
ATOM 979 N N . PRO A 1 120 ? -0.528 16.681 -9.027 1.00 54.62 120 PRO A N 1
ATOM 980 C CA . PRO A 1 120 ? 0.167 17.464 -10.035 1.00 54.62 120 PRO A CA 1
ATOM 981 C C . PRO A 1 120 ? 0.679 18.708 -9.316 1.00 54.62 120 PRO A C 1
ATOM 983 O O . PRO A 1 120 ? -0.103 19.484 -8.767 1.00 54.62 120 PRO A O 1
ATOM 986 N N . SER A 1 121 ? 1.998 18.840 -9.195 1.00 53.22 121 SER A N 1
ATOM 987 C CA . SER A 1 121 ? 2.576 20.010 -8.556 1.00 53.22 121 SER A CA 1
ATOM 988 C C . SER A 1 121 ? 2.164 21.221 -9.385 1.00 53.22 121 SER A C 1
ATOM 990 O O . SER A 1 121 ? 2.640 21.389 -10.504 1.00 53.22 121 SER A O 1
ATOM 992 N N . ALA A 1 122 ? 1.316 22.085 -8.830 1.00 47.50 122 ALA A N 1
ATOM 993 C CA . ALA A 1 122 ? 1.037 23.405 -9.395 1.00 47.50 122 ALA A CA 1
ATOM 994 C C . ALA A 1 122 ? 2.271 24.333 -9.347 1.00 47.50 122 ALA A C 1
ATOM 996 O O . ALA A 1 122 ? 2.204 25.493 -9.732 1.00 47.50 122 ALA A O 1
ATOM 997 N N . THR A 1 123 ? 3.414 23.832 -8.880 1.00 45.72 123 THR A N 1
ATOM 998 C CA . THR A 1 123 ? 4.676 24.554 -8.833 1.00 45.72 123 THR A CA 1
ATOM 999 C C . THR A 1 123 ? 5.604 23.952 -9.876 1.00 45.72 123 THR A C 1
ATOM 1001 O O . THR A 1 123 ? 6.198 22.893 -9.668 1.00 45.72 123 THR A O 1
ATOM 1004 N N . VAL A 1 124 ? 5.721 24.637 -11.013 1.00 47.84 124 VAL A N 1
ATOM 1005 C CA . VAL A 1 124 ? 6.920 24.570 -11.848 1.00 47.84 124 VAL A CA 1
ATOM 1006 C C . VAL A 1 124 ? 8.087 24.862 -10.906 1.00 47.84 124 VAL A C 1
ATOM 1008 O O . VAL A 1 124 ? 8.260 25.990 -10.450 1.00 47.84 124 VAL A O 1
ATOM 1011 N N . GLY A 1 125 ? 8.821 23.823 -10.505 1.00 45.41 125 GLY A N 1
ATOM 1012 C CA . GLY A 1 125 ? 10.043 24.008 -9.735 1.00 45.41 125 GLY A CA 1
ATOM 1013 C C . GLY A 1 125 ? 11.006 24.888 -10.538 1.00 45.41 125 GLY A C 1
ATOM 1014 O O . GLY A 1 125 ? 10.973 24.833 -11.771 1.00 45.41 125 GLY A O 1
ATOM 1015 N N . PRO A 1 126 ? 11.862 25.690 -9.879 1.00 42.44 126 PRO A N 1
ATOM 1016 C CA . PRO A 1 126 ? 12.805 26.554 -10.577 1.00 42.44 126 PRO A CA 1
ATOM 1017 C C . PRO A 1 126 ? 13.603 25.734 -11.600 1.00 42.44 126 PRO A C 1
ATOM 1019 O O . PRO A 1 126 ? 13.872 24.546 -11.386 1.00 42.44 126 PRO A O 1
ATOM 1022 N N . TYR A 1 127 ? 13.957 26.381 -12.712 1.00 41.44 127 TYR A N 1
ATOM 1023 C CA . TYR A 1 127 ? 14.637 25.867 -13.915 1.00 41.44 127 TYR A CA 1
ATOM 1024 C C . TYR A 1 127 ? 15.739 24.802 -13.678 1.00 41.44 127 TYR A C 1
ATOM 1026 O O . TYR A 1 127 ? 16.028 23.990 -14.555 1.00 41.44 127 TYR A O 1
ATOM 1034 N N . GLN A 1 128 ? 16.314 24.730 -12.475 1.00 43.66 128 GLN A N 1
ATOM 1035 C CA . GLN A 1 128 ? 17.289 23.721 -12.054 1.00 43.66 128 GLN A CA 1
ATOM 1036 C C . GLN A 1 128 ? 16.772 22.269 -12.018 1.00 43.66 128 GLN A C 1
ATOM 1038 O O . GLN A 1 128 ? 17.567 21.338 -12.155 1.00 43.66 128 GLN A O 1
ATOM 1043 N N . SER A 1 129 ? 15.462 22.033 -11.864 1.00 52.06 129 SER A N 1
ATOM 1044 C CA . SER A 1 129 ? 14.919 20.660 -11.825 1.00 52.06 129 SER A CA 1
ATOM 1045 C C . SER A 1 129 ? 14.893 19.970 -13.196 1.00 52.06 129 SER A C 1
ATOM 1047 O O . SER A 1 129 ? 14.981 18.744 -13.270 1.00 52.06 129 SER A O 1
ATOM 1049 N N . ILE A 1 130 ? 14.824 20.749 -14.279 1.00 46.97 130 ILE A N 1
ATOM 1050 C CA . ILE A 1 130 ? 14.821 20.247 -15.658 1.00 46.97 130 ILE A CA 1
ATOM 1051 C C . ILE A 1 130 ? 16.257 19.924 -16.092 1.00 46.97 130 ILE A C 1
ATOM 1053 O O . ILE A 1 130 ? 16.509 18.825 -16.581 1.00 46.97 130 ILE A O 1
ATOM 1057 N N . VAL A 1 131 ? 17.217 20.812 -15.808 1.00 45.47 131 VAL A N 1
ATOM 1058 C CA . VAL A 1 131 ? 18.644 20.610 -16.136 1.00 45.47 131 VAL A CA 1
ATOM 1059 C C . VAL A 1 131 ? 19.223 19.372 -15.435 1.00 45.47 131 VAL A C 1
ATOM 1061 O O . VAL A 1 131 ? 19.910 18.580 -16.076 1.00 45.47 131 VAL A O 1
ATOM 1064 N N . ARG A 1 132 ? 18.853 19.109 -14.169 1.00 47.62 132 ARG A N 1
ATOM 1065 C CA . ARG A 1 132 ? 19.250 17.874 -13.458 1.00 47.62 132 ARG A CA 1
ATOM 1066 C C . ARG A 1 132 ? 18.701 16.588 -14.080 1.00 47.62 132 ARG A C 1
ATOM 1068 O O . ARG A 1 132 ? 19.369 15.564 -13.996 1.00 47.62 132 ARG A O 1
ATOM 1075 N N . ARG A 1 133 ? 17.509 16.608 -14.691 1.00 48.34 133 ARG A N 1
ATOM 1076 C CA . ARG A 1 133 ? 16.965 15.415 -15.369 1.00 48.34 133 ARG A CA 1
ATOM 1077 C C . ARG A 1 133 ? 17.743 15.089 -16.640 1.00 48.34 133 ARG A C 1
ATOM 1079 O O . ARG A 1 133 ? 18.003 13.919 -16.890 1.00 48.34 133 ARG A O 1
ATOM 1086 N N . TYR A 1 134 ? 18.143 16.107 -17.400 1.00 40.34 134 TYR A N 1
ATOM 1087 C CA . TYR A 1 134 ? 18.911 15.916 -18.632 1.00 40.34 134 TYR A CA 1
ATOM 1088 C C . TYR A 1 134 ? 20.381 15.566 -18.361 1.00 40.34 134 TYR A C 1
ATOM 1090 O O . TYR A 1 134 ? 20.872 14.593 -18.924 1.00 40.34 134 TYR A O 1
ATOM 1098 N N . GLN A 1 135 ? 21.063 16.264 -17.444 1.00 44.34 135 GLN A N 1
ATOM 1099 C CA . GLN A 1 135 ? 22.446 15.923 -17.064 1.00 44.34 135 GLN A CA 1
ATOM 1100 C C . GLN A 1 135 ? 22.544 14.574 -16.338 1.00 44.34 135 GLN A C 1
ATOM 1102 O O . GLN A 1 135 ? 23.459 13.805 -16.607 1.00 44.34 135 GLN A O 1
ATOM 1107 N N . GLY A 1 136 ? 21.574 14.237 -15.479 1.00 52.78 136 GLY A N 1
ATOM 1108 C CA . GLY A 1 136 ? 21.506 12.908 -14.869 1.00 52.78 136 GLY A CA 1
ATOM 1109 C C . GLY A 1 136 ? 21.320 11.794 -15.902 1.00 52.78 136 GLY A C 1
ATOM 1110 O O . GLY A 1 136 ? 21.906 10.732 -15.749 1.00 52.78 136 GLY A O 1
ATOM 1111 N N . SER A 1 137 ? 20.560 12.043 -16.976 1.00 55.50 137 SER A N 1
ATOM 1112 C CA . SER A 1 137 ? 20.318 11.052 -18.030 1.00 55.50 137 SER A CA 1
ATOM 1113 C C . SER A 1 137 ? 21.553 10.772 -18.889 1.00 55.50 137 SER A C 1
ATOM 1115 O O . SER A 1 137 ? 21.770 9.618 -19.249 1.00 55.50 137 SER A O 1
ATOM 1117 N N . VAL A 1 138 ? 22.348 11.789 -19.236 1.00 54.66 138 VAL A N 1
ATOM 1118 C CA . VAL A 1 138 ? 23.548 11.600 -20.076 1.00 54.66 138 VAL A CA 1
ATOM 1119 C C . VAL A 1 138 ? 24.630 10.846 -19.305 1.00 54.66 138 VAL A C 1
ATOM 1121 O O . VAL A 1 138 ? 25.110 9.825 -19.791 1.00 54.66 138 VAL A O 1
ATOM 1124 N N . ASN A 1 139 ? 24.895 11.248 -18.057 1.00 62.59 139 ASN A N 1
ATOM 1125 C CA . ASN A 1 139 ? 25.865 10.563 -17.199 1.00 62.59 139 ASN A CA 1
ATOM 1126 C C . ASN A 1 139 ? 25.484 9.085 -16.994 1.00 62.59 139 ASN A C 1
ATOM 1128 O O . ASN A 1 139 ? 26.327 8.212 -17.134 1.00 62.59 139 ASN A O 1
ATOM 1132 N N . THR A 1 140 ? 24.195 8.767 -16.794 1.00 72.12 140 THR A N 1
ATOM 1133 C CA . THR A 1 140 ? 23.764 7.363 -16.638 1.00 72.12 140 THR A CA 1
ATOM 1134 C C . THR A 1 140 ? 23.963 6.493 -17.881 1.00 72.12 140 THR A C 1
ATOM 1136 O O . THR A 1 140 ? 24.111 5.281 -17.740 1.00 72.12 140 THR A O 1
ATOM 1139 N N . VAL A 1 141 ? 23.937 7.071 -19.088 1.00 78.19 141 VAL A N 1
ATOM 1140 C CA . VAL A 1 141 ? 24.131 6.311 -20.336 1.00 78.19 141 VAL A CA 1
ATOM 1141 C C . VAL A 1 141 ? 25.612 6.040 -20.569 1.00 78.19 141 VAL A C 1
ATOM 1143 O O . VAL A 1 141 ? 25.970 4.910 -20.897 1.00 78.19 141 VAL A O 1
ATOM 1146 N N . GLU A 1 142 ? 26.463 7.046 -20.370 1.00 80.88 142 GLU A N 1
ATOM 1147 C CA . GLU A 1 142 ? 27.919 6.900 -20.483 1.00 80.88 142 GLU A CA 1
ATOM 1148 C C . GLU A 1 142 ? 28.467 5.948 -19.414 1.00 80.88 142 GLU A C 1
ATOM 1150 O O . GLU A 1 142 ? 29.229 5.035 -19.739 1.00 80.88 142 GLU A O 1
ATOM 1155 N N . ASP A 1 143 ? 27.993 6.075 -18.171 1.00 81.56 143 ASP A N 1
ATOM 1156 C CA . ASP A 1 143 ? 28.340 5.165 -17.077 1.00 81.56 143 ASP A CA 1
ATOM 1157 C C . ASP A 1 143 ? 27.925 3.725 -17.414 1.00 81.56 143 ASP A C 1
ATOM 1159 O O . ASP A 1 143 ? 28.730 2.794 -17.321 1.00 81.56 143 ASP A O 1
ATOM 1163 N N . ALA A 1 144 ? 26.681 3.525 -17.868 1.00 83.44 144 ALA A N 1
ATOM 1164 C CA . ALA A 1 144 ? 26.199 2.206 -18.272 1.00 83.44 144 ALA A CA 1
ATOM 1165 C C . ALA A 1 144 ? 27.027 1.623 -19.428 1.00 83.44 144 ALA A C 1
ATOM 1167 O O . ALA A 1 144 ? 27.349 0.435 -19.406 1.00 83.44 144 ALA A O 1
ATOM 1168 N N . LEU A 1 145 ? 27.409 2.444 -20.412 1.00 85.75 145 LEU A N 1
ATOM 1169 C CA . LEU A 1 145 ? 28.258 2.018 -21.524 1.00 85.75 145 LEU A CA 1
ATOM 1170 C C . LEU A 1 145 ? 29.637 1.567 -21.032 1.00 85.75 145 LEU A C 1
ATOM 1172 O O . LEU A 1 145 ? 30.094 0.496 -21.430 1.00 85.75 145 LEU A O 1
ATOM 1176 N N . GLY A 1 146 ? 30.267 2.326 -20.134 1.00 87.62 146 GLY A N 1
ATOM 1177 C CA . GLY A 1 146 ? 31.546 1.951 -19.528 1.00 87.62 146 GLY A CA 1
ATOM 1178 C C . GLY A 1 146 ? 31.475 0.604 -18.803 1.00 87.62 146 GLY A C 1
ATOM 1179 O O . GLY A 1 146 ? 32.344 -0.253 -18.989 1.00 87.62 146 GLY A O 1
ATOM 1180 N N . HIS A 1 147 ? 30.399 0.364 -18.047 1.00 88.69 147 HIS A N 1
ATOM 1181 C CA . HIS A 1 147 ? 30.157 -0.928 -17.403 1.00 88.69 147 HIS A CA 1
ATOM 1182 C C . HIS A 1 147 ? 29.956 -2.066 -18.415 1.00 88.69 147 HIS A C 1
ATOM 1184 O O . HIS A 1 147 ? 30.557 -3.126 -18.247 1.00 88.69 147 HIS A O 1
ATOM 1190 N N . ILE A 1 148 ? 29.188 -1.847 -19.488 1.00 88.50 148 ILE A N 1
ATOM 1191 C CA . ILE A 1 148 ? 28.966 -2.847 -20.548 1.00 88.50 148 ILE A CA 1
ATOM 1192 C C . ILE A 1 148 ? 30.279 -3.200 -21.251 1.00 88.50 148 ILE A C 1
ATOM 1194 O O . ILE A 1 148 ? 30.588 -4.382 -21.403 1.00 88.50 148 ILE A O 1
ATOM 1198 N N . MET A 1 149 ? 31.063 -2.195 -21.652 1.00 90.88 149 MET A N 1
ATOM 1199 C CA . MET A 1 149 ? 32.342 -2.407 -22.339 1.00 90.88 149 MET A CA 1
ATOM 1200 C C . MET A 1 149 ? 33.351 -3.146 -21.453 1.00 90.88 149 MET A C 1
ATOM 1202 O O . MET A 1 149 ? 34.131 -3.949 -21.956 1.00 90.88 149 MET A O 1
ATOM 1206 N N . GLY A 1 150 ? 33.309 -2.912 -20.138 1.00 90.56 150 GLY A N 1
ATOM 1207 C CA . GLY A 1 150 ? 34.129 -3.625 -19.159 1.00 90.56 150 GLY A CA 1
ATOM 1208 C C . GLY A 1 150 ? 33.571 -4.978 -18.705 1.00 90.56 150 GLY A C 1
ATOM 1209 O O . GLY A 1 150 ? 34.212 -5.632 -17.888 1.00 90.56 150 GLY A O 1
ATOM 1210 N N . GLY A 1 151 ? 32.386 -5.394 -19.170 1.00 90.69 151 GLY A N 1
ATOM 1211 C CA . GLY A 1 151 ? 31.720 -6.618 -18.702 1.00 90.69 151 GLY A CA 1
ATOM 1212 C C . GLY A 1 151 ? 31.286 -6.576 -17.229 1.00 90.69 151 GLY A C 1
ATOM 1213 O O . GLY A 1 151 ? 31.091 -7.621 -16.610 1.00 90.69 151 GLY A O 1
ATOM 1214 N N . ASN A 1 152 ? 31.144 -5.382 -16.656 1.00 91.06 152 ASN A N 1
ATOM 1215 C CA . ASN A 1 152 ? 30.829 -5.164 -15.251 1.00 91.06 152 ASN A CA 1
ATOM 1216 C C . ASN A 1 152 ? 29.323 -4.980 -15.033 1.00 91.06 152 ASN A C 1
ATOM 1218 O O . ASN A 1 152 ? 28.611 -4.399 -15.852 1.00 91.06 152 ASN A O 1
ATOM 1222 N N . VAL A 1 153 ? 28.838 -5.413 -13.870 1.00 86.00 153 VAL A N 1
ATOM 1223 C CA . VAL A 1 153 ? 27.471 -5.118 -13.425 1.00 86.00 153 VAL A CA 1
ATOM 1224 C C . VAL A 1 153 ? 27.348 -3.661 -12.973 1.00 86.00 153 VAL A C 1
ATOM 1226 O O . VAL A 1 153 ? 28.296 -3.086 -12.439 1.00 86.00 153 VAL A O 1
ATOM 1229 N N . PHE A 1 154 ? 26.162 -3.079 -13.145 1.00 82.75 154 PHE A N 1
ATOM 1230 C CA . PHE A 1 154 ? 25.831 -1.741 -12.656 1.00 82.75 154 PHE A CA 1
ATOM 1231 C C . PHE A 1 154 ? 24.442 -1.718 -12.017 1.00 82.75 154 PHE A C 1
ATOM 1233 O O . PHE A 1 154 ? 23.609 -2.596 -12.253 1.00 82.75 154 PHE A O 1
ATOM 1240 N N . GLN A 1 155 ? 24.202 -0.725 -11.161 1.00 79.06 155 GLN A N 1
ATOM 1241 C CA . GLN A 1 155 ? 22.951 -0.583 -10.419 1.00 79.06 155 GLN A CA 1
ATOM 1242 C C . GLN A 1 155 ? 22.060 0.477 -11.060 1.00 79.06 155 GLN A C 1
ATOM 1244 O O . GLN A 1 155 ? 22.532 1.524 -11.493 1.00 79.06 155 GLN A O 1
ATOM 1249 N N . VAL A 1 156 ? 20.752 0.221 -11.073 1.00 76.69 156 VAL A N 1
ATOM 1250 C CA . VAL A 1 156 ? 19.759 1.146 -11.627 1.00 76.69 156 VAL A CA 1
ATOM 1251 C C . VAL A 1 156 ? 18.644 1.375 -10.616 1.00 76.69 156 VAL A C 1
ATOM 1253 O O . VAL A 1 156 ? 18.104 0.431 -10.036 1.00 76.69 156 VAL A O 1
ATOM 1256 N N . LEU A 1 157 ? 18.276 2.640 -10.412 1.00 71.38 157 LEU A N 1
ATOM 1257 C CA . LEU A 1 157 ? 17.222 3.017 -9.476 1.00 71.38 157 LEU A CA 1
ATOM 1258 C C . LEU A 1 157 ? 15.836 2.979 -10.137 1.00 71.38 157 LEU A C 1
ATOM 1260 O O . LEU A 1 157 ? 15.392 3.944 -10.771 1.00 71.38 157 LEU A O 1
ATOM 1264 N N . PHE A 1 158 ? 15.128 1.867 -9.941 1.00 68.94 158 PHE A N 1
ATOM 1265 C CA . PHE A 1 158 ? 13.798 1.641 -10.500 1.00 68.94 158 PHE A CA 1
ATOM 1266 C C . PHE A 1 158 ? 12.683 2.388 -9.759 1.00 68.94 158 PHE A C 1
ATOM 1268 O O . PHE A 1 158 ? 12.390 2.119 -8.597 1.00 68.94 158 PHE A O 1
ATOM 1275 N N . HIS A 1 159 ? 12.011 3.294 -10.478 1.00 68.75 159 HIS A N 1
ATOM 1276 C CA . HIS A 1 159 ? 10.844 4.038 -10.003 1.00 68.75 159 HIS A CA 1
ATOM 1277 C C . HIS A 1 159 ? 9.575 3.584 -10.748 1.00 68.75 159 HIS A C 1
ATOM 1279 O O . HIS A 1 159 ? 9.189 4.204 -11.745 1.00 68.75 159 HIS A O 1
ATOM 1285 N N . PRO A 1 160 ? 8.869 2.545 -10.259 1.00 64.75 160 PRO A N 1
ATOM 1286 C CA . PRO A 1 160 ? 7.695 1.981 -10.936 1.00 64.75 160 PRO A CA 1
ATOM 1287 C C . PRO A 1 160 ? 6.520 2.961 -11.073 1.00 64.75 160 PRO A C 1
ATOM 1289 O O . PRO A 1 160 ? 5.567 2.697 -11.801 1.00 64.75 160 PRO A O 1
ATOM 1292 N N . SER A 1 161 ? 6.547 4.087 -10.356 1.00 56.47 161 SER A N 1
ATOM 1293 C CA . SER A 1 161 ? 5.528 5.133 -10.438 1.00 56.47 161 SER A CA 1
ATOM 1294 C C . SER A 1 161 ? 5.602 5.983 -11.709 1.00 56.47 161 SER A C 1
ATOM 1296 O O . SER A 1 161 ? 4.608 6.648 -11.997 1.00 56.47 161 SER A O 1
ATOM 1298 N N . VAL A 1 162 ? 6.730 5.979 -12.432 1.00 58.47 162 VAL A N 1
ATOM 1299 C CA . VAL A 1 162 ? 6.984 6.880 -13.572 1.00 58.47 162 VAL A CA 1
ATOM 1300 C C . VAL A 1 162 ? 6.930 6.131 -14.902 1.00 58.47 162 VAL A C 1
ATOM 1302 O O . VAL A 1 162 ? 6.152 6.502 -15.776 1.00 58.47 162 VAL A O 1
ATOM 1305 N N . CYS A 1 163 ? 7.715 5.063 -15.060 1.00 61.56 163 CYS A N 1
ATOM 1306 C CA . CYS A 1 163 ? 7.729 4.248 -16.274 1.00 61.56 163 CYS A CA 1
ATOM 1307 C C . CYS A 1 163 ? 8.322 2.856 -16.012 1.00 61.56 163 CYS A C 1
ATOM 1309 O O . CYS A 1 163 ? 9.119 2.658 -15.095 1.00 61.56 163 CYS A O 1
ATOM 1311 N N . SER A 1 164 ? 7.919 1.876 -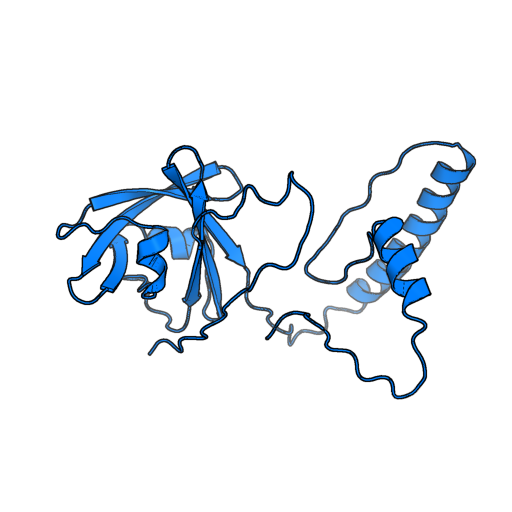16.825 1.00 65.62 164 SER A N 1
ATOM 1312 C CA . SER A 1 164 ? 8.512 0.533 -16.823 1.00 65.62 164 SER A CA 1
ATOM 1313 C C . SER A 1 164 ? 9.590 0.468 -17.900 1.00 65.62 164 SER A C 1
ATOM 1315 O O . SER A 1 164 ? 9.272 0.265 -19.065 1.00 65.62 164 SER A O 1
ATOM 1317 N N . TYR A 1 165 ? 10.848 0.687 -17.519 1.00 74.62 165 TYR A N 1
ATOM 1318 C CA . TYR A 1 165 ? 11.996 0.611 -18.434 1.00 74.62 165 TYR A CA 1
ATOM 1319 C C . TYR A 1 165 ? 12.819 -0.677 -18.271 1.00 74.62 165 TYR A C 1
ATOM 1321 O O . TYR A 1 165 ? 13.663 -0.977 -19.105 1.00 74.62 165 TYR A O 1
ATOM 1329 N N . LEU A 1 166 ? 12.557 -1.459 -17.219 1.00 77.00 166 LEU A N 1
ATOM 1330 C CA . LEU A 1 166 ? 13.067 -2.819 -17.080 1.00 77.00 166 LEU A CA 1
ATOM 1331 C C . LEU A 1 166 ? 12.011 -3.783 -17.617 1.00 77.00 166 LEU A C 1
ATOM 1333 O O . LEU A 1 166 ? 10.909 -3.881 -17.070 1.00 77.00 166 LEU A O 1
ATOM 1337 N N . VAL A 1 167 ? 12.340 -4.465 -18.710 1.00 79.88 167 VAL A N 1
ATOM 1338 C CA . VAL A 1 167 ? 11.450 -5.419 -19.371 1.00 79.88 167 VAL A CA 1
ATOM 1339 C C . VAL A 1 167 ? 12.211 -6.711 -19.606 1.00 79.88 167 VAL A C 1
ATOM 1341 O O . VAL A 1 167 ? 13.308 -6.713 -20.151 1.00 79.88 167 VAL A O 1
ATOM 1344 N N . ASP A 1 168 ? 11.602 -7.807 -19.179 1.00 83.44 168 ASP A N 1
ATOM 1345 C CA . ASP A 1 168 ? 12.113 -9.152 -19.391 1.00 83.44 168 ASP A CA 1
ATOM 1346 C C . ASP A 1 168 ? 12.198 -9.504 -20.893 1.00 83.44 168 ASP A C 1
ATOM 1348 O O . ASP A 1 168 ? 11.321 -9.136 -21.684 1.00 83.44 168 ASP A O 1
ATOM 1352 N N . SER A 1 169 ? 13.251 -10.223 -21.293 1.00 83.12 169 SER A N 1
ATOM 1353 C CA . SER A 1 169 ? 13.531 -10.528 -22.704 1.00 83.12 169 SER A CA 1
ATOM 1354 C C . SER A 1 169 ? 12.443 -11.389 -23.351 1.00 83.12 169 SER A C 1
ATOM 1356 O O . SER A 1 169 ? 12.112 -11.177 -24.522 1.00 83.12 169 SER A O 1
ATOM 1358 N N . HIS A 1 170 ? 11.808 -12.288 -22.595 1.00 84.25 170 HIS A N 1
ATOM 1359 C CA . HIS A 1 170 ? 10.686 -13.084 -23.083 1.00 84.25 170 HIS A CA 1
ATOM 1360 C C . HIS A 1 170 ? 9.452 -12.208 -23.336 1.00 84.25 170 HIS A C 1
ATOM 1362 O O . HIS A 1 170 ? 8.796 -12.354 -24.371 1.00 84.25 170 HIS A O 1
ATOM 1368 N N . ARG A 1 171 ? 9.178 -11.209 -22.482 1.00 81.50 171 ARG A N 1
ATOM 1369 C CA . ARG A 1 171 ? 8.108 -10.222 -22.749 1.00 81.50 171 ARG A CA 1
ATOM 1370 C C . ARG A 1 171 ? 8.363 -9.413 -24.021 1.00 81.50 171 ARG A C 1
ATOM 1372 O O . ARG A 1 171 ? 7.413 -9.132 -24.752 1.00 81.50 171 ARG A O 1
ATOM 1379 N N . ILE A 1 172 ? 9.619 -9.062 -24.306 1.00 84.56 172 ILE A N 1
ATOM 1380 C CA . ILE A 1 172 ? 9.995 -8.390 -25.562 1.00 84.56 172 ILE A CA 1
ATOM 1381 C C . ILE A 1 172 ? 9.752 -9.321 -26.756 1.00 84.56 172 ILE A C 1
ATOM 1383 O O . ILE A 1 172 ? 9.184 -8.885 -27.758 1.00 84.56 172 ILE A O 1
ATOM 1387 N N . GLY A 1 173 ? 10.124 -10.599 -26.640 1.00 85.94 173 GLY A N 1
ATOM 1388 C CA . GLY A 1 173 ? 9.866 -11.616 -27.663 1.00 85.94 173 GLY A CA 1
ATOM 1389 C C . GLY A 1 173 ? 8.378 -11.749 -27.995 1.00 85.94 173 GLY A C 1
ATOM 1390 O O . GLY A 1 173 ? 7.994 -11.615 -29.157 1.00 85.94 173 GLY A O 1
ATOM 1391 N N . LEU A 1 174 ? 7.530 -11.898 -26.972 1.00 86.50 174 LEU A N 1
ATOM 1392 C CA . LEU A 1 174 ? 6.072 -11.932 -27.135 1.00 86.50 174 LEU A CA 1
ATOM 1393 C C . LEU A 1 174 ? 5.539 -10.650 -27.785 1.00 86.50 174 LEU A C 1
ATOM 1395 O O . LEU A 1 174 ? 4.739 -10.710 -28.715 1.00 86.50 174 LEU A O 1
ATOM 1399 N N . SER A 1 175 ? 6.011 -9.486 -27.333 1.00 85.19 175 SER A N 1
ATOM 1400 C CA . SER A 1 17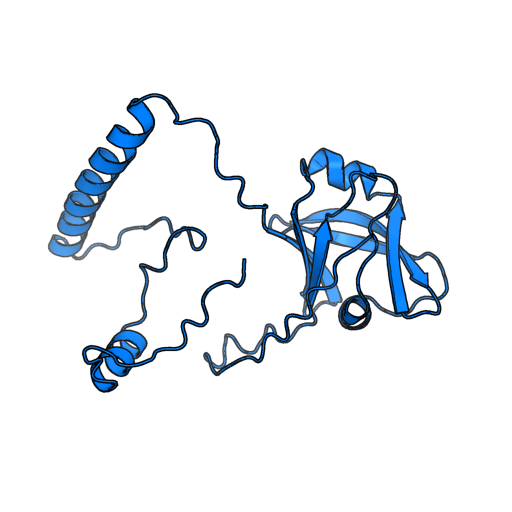5 ? 5.606 -8.192 -27.889 1.00 85.19 175 SER A CA 1
ATOM 1401 C C . SER A 1 175 ? 5.944 -8.061 -29.375 1.00 85.19 175 SER A C 1
ATOM 1403 O O . SER A 1 175 ? 5.168 -7.474 -30.125 1.00 85.19 175 SER A O 1
ATOM 1405 N N . ARG A 1 176 ? 7.091 -8.591 -29.814 1.00 88.19 176 ARG A N 1
ATOM 1406 C CA . ARG A 1 176 ? 7.476 -8.610 -31.234 1.00 88.19 176 ARG A CA 1
ATOM 1407 C C . ARG A 1 176 ? 6.600 -9.563 -32.044 1.00 88.19 176 ARG A C 1
ATOM 1409 O O . ARG A 1 176 ? 6.201 -9.204 -33.145 1.00 88.19 176 ARG A O 1
ATOM 1416 N N . ALA A 1 177 ? 6.263 -10.725 -31.485 1.00 88.00 177 ALA A N 1
ATOM 1417 C CA . ALA A 1 177 ? 5.412 -11.717 -32.142 1.00 88.00 177 ALA A CA 1
ATOM 1418 C C . ALA A 1 177 ? 3.974 -11.223 -32.386 1.00 88.00 177 ALA A C 1
ATOM 1420 O O . ALA A 1 177 ? 3.345 -11.650 -33.348 1.00 88.00 177 ALA A O 1
ATOM 1421 N N . ILE A 1 178 ? 3.465 -10.303 -31.555 1.00 86.62 178 ILE A N 1
ATOM 1422 C CA . ILE A 1 178 ? 2.133 -9.699 -31.738 1.00 86.62 178 ILE A CA 1
ATOM 1423 C C . ILE A 1 178 ? 2.053 -8.861 -33.028 1.00 86.62 178 ILE A C 1
ATOM 1425 O O . ILE A 1 178 ? 0.972 -8.749 -33.599 1.00 86.62 178 ILE A O 1
ATOM 1429 N N . GLY A 1 179 ? 3.171 -8.295 -33.505 1.00 85.00 179 GLY A N 1
ATOM 1430 C CA . GLY A 1 179 ? 3.212 -7.575 -34.781 1.00 85.00 179 GLY A CA 1
ATOM 1431 C C . GLY A 1 179 ? 2.301 -6.344 -34.819 1.00 85.00 179 GLY A C 1
ATOM 1432 O O . GLY A 1 179 ? 1.435 -6.245 -35.681 1.00 85.00 179 GLY A O 1
ATOM 1433 N N . TYR A 1 180 ? 2.470 -5.414 -33.872 1.00 86.69 180 TYR A N 1
ATOM 1434 C CA . TYR A 1 180 ? 1.644 -4.204 -33.792 1.00 86.69 180 TYR A CA 1
ATOM 1435 C C . TYR A 1 180 ? 1.648 -3.410 -35.106 1.00 86.69 180 TYR A C 1
ATOM 1437 O O . TYR A 1 180 ? 2.704 -3.050 -35.624 1.00 86.69 180 TYR A O 1
ATOM 1445 N N . VAL A 1 181 ? 0.453 -3.088 -35.601 1.00 90.19 181 VAL A N 1
ATOM 1446 C CA . VAL A 1 181 ? 0.236 -2.285 -36.813 1.00 90.19 181 VAL A CA 1
ATOM 1447 C C . VAL A 1 181 ? -0.522 -0.999 -36.499 1.00 90.19 181 VAL A C 1
ATOM 1449 O O . VAL A 1 181 ? -1.198 -0.887 -35.470 1.00 90.19 181 VAL A O 1
ATOM 1452 N N . ASN A 1 182 ? -0.438 -0.021 -37.403 1.00 89.50 182 ASN A N 1
ATOM 1453 C CA . ASN A 1 182 ? -1.207 1.216 -37.292 1.00 89.50 182 ASN A CA 1
ATOM 1454 C C . ASN A 1 182 ? -2.703 0.905 -37.135 1.00 89.50 182 ASN A C 1
ATOM 1456 O O . ASN A 1 182 ? -3.243 0.031 -37.809 1.00 89.50 182 ASN A O 1
ATOM 1460 N N . HIS A 1 183 ? -3.367 1.637 -36.240 1.00 89.00 183 HIS A N 1
ATOM 1461 C CA . HIS A 1 183 ? -4.790 1.482 -35.905 1.00 89.00 183 HIS A CA 1
ATOM 1462 C C . HIS A 1 183 ? -5.178 0.172 -35.193 1.00 89.00 183 HIS A C 1
ATOM 1464 O O . HIS A 1 183 ? -6.366 -0.051 -34.944 1.00 89.00 183 HIS A O 1
ATOM 1470 N N . MET A 1 184 ? -4.212 -0.661 -34.787 1.00 88.50 184 MET A N 1
ATOM 1471 C CA . MET A 1 184 ? -4.487 -1.797 -33.910 1.00 88.50 184 MET A CA 1
ATOM 1472 C C . MET A 1 184 ? -4.993 -1.303 -32.551 1.00 88.50 184 MET A C 1
ATOM 1474 O O . MET A 1 184 ? -4.357 -0.491 -31.877 1.00 88.50 184 MET A O 1
ATOM 1478 N N . ARG A 1 185 ? -6.152 -1.811 -32.129 1.00 85.94 185 ARG A N 1
ATOM 1479 C CA . ARG A 1 185 ? -6.693 -1.523 -30.800 1.00 85.94 185 ARG A CA 1
ATOM 1480 C C . ARG A 1 185 ? -5.972 -2.382 -29.776 1.00 85.94 185 ARG A C 1
ATOM 1482 O O . ARG A 1 185 ? -6.008 -3.606 -29.850 1.00 85.94 185 ARG A O 1
ATOM 1489 N N . VAL A 1 186 ? -5.350 -1.726 -28.809 1.00 84.50 186 VAL A N 1
ATOM 1490 C CA . VAL A 1 186 ? -4.667 -2.376 -27.695 1.00 84.50 186 VAL A CA 1
ATOM 1491 C C . VAL A 1 186 ? -5.308 -1.929 -26.394 1.00 84.50 186 VAL A C 1
ATOM 1493 O O . VAL A 1 186 ? -5.530 -0.740 -26.168 1.00 84.50 186 VAL A O 1
ATOM 1496 N N . ASN A 1 187 ? -5.609 -2.889 -25.525 1.00 80.56 187 ASN A N 1
ATOM 1497 C CA . ASN A 1 187 ? -6.072 -2.585 -24.181 1.00 80.56 187 ASN A CA 1
ATOM 1498 C C . ASN A 1 187 ? -4.851 -2.383 -23.299 1.00 80.56 187 ASN A C 1
ATOM 1500 O O . ASN A 1 187 ? -4.184 -3.339 -22.900 1.00 80.56 187 ASN A O 1
ATOM 1504 N N . TYR A 1 188 ? -4.555 -1.125 -22.996 1.00 68.38 188 TYR A N 1
ATOM 1505 C CA . TYR A 1 188 ? -3.534 -0.824 -22.015 1.00 68.38 188 TYR A CA 1
ATOM 1506 C C . TYR A 1 188 ? -4.110 -1.095 -20.624 1.00 68.38 188 TYR A C 1
ATOM 1508 O O . TYR A 1 188 ? -4.874 -0.299 -20.083 1.00 68.38 188 TYR A O 1
ATOM 1516 N N . LEU A 1 189 ? -3.737 -2.228 -20.027 1.00 57.56 189 LEU A N 1
ATOM 1517 C CA . LEU A 1 189 ? -3.983 -2.511 -18.610 1.00 57.56 189 LEU A CA 1
ATOM 1518 C C . LEU A 1 189 ? -2.993 -1.701 -17.752 1.00 57.56 189 LEU A C 1
ATOM 1520 O O . LEU A 1 189 ? -2.186 -2.242 -17.000 1.00 57.56 189 LEU A O 1
ATOM 1524 N N . GLY A 1 190 ? -3.006 -0.380 -17.916 1.00 48.72 190 GLY A N 1
ATOM 1525 C CA . GLY A 1 190 ? -2.234 0.568 -17.122 1.00 48.72 190 GLY A CA 1
ATOM 1526 C C . GLY A 1 190 ? -3.165 1.408 -16.260 1.00 48.72 190 GLY A C 1
ATOM 1527 O O . GLY A 1 190 ? -4.181 1.885 -16.748 1.00 48.72 190 GLY A O 1
ATOM 1528 N N . ARG A 1 191 ? -2.802 1.539 -14.974 1.00 42.97 191 ARG A N 1
ATOM 1529 C CA . ARG A 1 191 ? -3.455 2.310 -13.893 1.00 42.97 191 ARG A CA 1
ATOM 1530 C C . ARG A 1 191 ? -4.716 3.091 -14.306 1.00 42.97 191 ARG A C 1
ATOM 1532 O O . ARG A 1 191 ? -4.615 4.194 -14.832 1.00 42.97 191 ARG A O 1
ATOM 1539 N N . ALA A 1 192 ? -5.883 2.585 -13.902 1.00 32.50 192 ALA A N 1
ATOM 1540 C CA . ALA A 1 192 ? -7.038 3.442 -13.656 1.00 32.50 192 ALA A CA 1
ATOM 1541 C C . ALA A 1 192 ? -6.634 4.527 -12.638 1.00 32.50 192 ALA A C 1
ATOM 1543 O O . ALA A 1 192 ? -6.091 4.205 -11.571 1.00 32.50 192 ALA A O 1
ATOM 1544 N N . ALA A 1 193 ? -6.830 5.789 -13.024 1.00 34.81 193 ALA A N 1
ATOM 1545 C CA . ALA A 1 193 ? -6.640 6.966 -12.180 1.00 34.81 193 ALA A CA 1
ATOM 1546 C C . 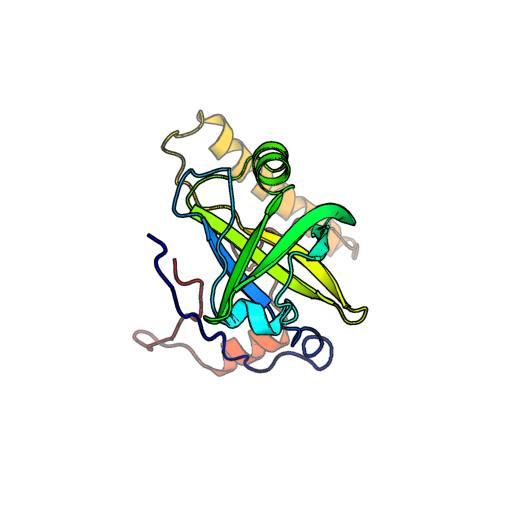ALA A 1 193 ? -7.555 6.934 -10.947 1.00 34.81 193 ALA A C 1
ATOM 1548 O O . ALA A 1 193 ? -8.699 6.422 -11.049 1.00 34.81 193 ALA A O 1
#

Mean predicted aligned error: 14.12 Å

Radius of gyration: 21.62 Å; Cα contacts (8 Å, |Δi|>4): 220; chains: 1; bounding box: 57×46×57 Å

Nearest PDB structures (foldseek):
  4ldu-assembly1_A-2  TM=7.505E-01  e=3.856E-07  Arabidopsis thaliana
  6ycq-assembly1_B  TM=7.139E-01  e=5.871E-07  Arabidopsis thaliana
  4ldy-assembly1_A  TM=8.207E-01  e=2.972E-06  Arabidopsis thaliana
  4ldx-assembly1_A  TM=6.896E-01  e=8.940E-07  Arabidopsis thaliana
  4ldy-assembly1_B  TM=6.993E-01  e=1.838E-06  Arabidopsis thaliana

Secondary structure (DSSP, 8-state):
---------------TTTGGG-S-EEEEE--S--TT-EE--GGGGGTS---SS-EEEEEEETT--EEEEEEEEETTTEEEE-TTHHHHHHHTT--TT-EEEEEE-TTS-EEEEEE------SS---THHHHHHHHHHHHHHHHHHHHHHTT--------TTT------HHHHHHHHHT---TT----------

Sequence (193 aa):
SIIHKKSFFTMLLLHPLTVFLLFCYTISTIVDNLPTKLSLNAESRNVFPDHEDSTEITIFDMLRNSSQFNHVGVKNNSYILRGGWPKFWKKKNLAVGDTLIFMRDTNSRYIISIKRAFKPSATVGPYQSIVRRYQGSVNTVEDALGHIMGGNVFQVLFHPSVCSYLVDSHRIGLSRAIGYVNHMRVNYLGRAA

Foldseek 3Di:
DFDDDPDDPDDDDDDPVVVQQPFQKFKGAAADPDQFKGKGDLSCCSQDPDDQDFDWAWEAEPVRDIFIWGWHQHPVSIIMTGDRRSVVCVVVVDDGGKMWMWGAHPVRHIYIDIDDHDDPPPDPDPPVVVVCVVVVVVVVVVVVVVCVVVVHDDDDDDDVVPDDPDDDPVRVVVVVVVPDDPPDDDDPPDDDD

Organism: Pisum sativum (NCBI:txid3888)

=== Feature glossary ===
Each block in this record encodes a different view of the same protein. In brief:

Predicted aligned error. PAE(i, j) answers: if I align the predicted and true structures on residue i, how far off (in Å) do I expect residue j to be? A block-diagonal PAE matrix with low values on the blocks and high values off-diagonal is the signature of a multi-domain protein with confidently predicted domains but uncertain inter-domain orientation.

Contact-map, Ramachandran, and PAE plots. Plot images: a contact map (which residues are close in 3D, as an N×N binary image), a Ramachandran scatter (backbone torsion angles, revealing secondary-structure composition at a glance), and — for AlphaFold structures — a PAE heatmap (pairwise prediction confidence).

Backbone torsions (φ/ψ). φ (phi) and ψ (psi) are the two rotatable backbone dihedrals per residue: φ is the C(i-1)–N–Cα–C torsion, ψ is the N–Cα–C–N(i+1) torsion, both in degrees on (−180°, 180°]. α-helical residues cluster near (−60°, −45°); β-strand residues near (−120°, +130°). A Ramachandran plot is simply a scatter of (φ, ψ) for every residue.

Foldseek 3Di. A 3Di character summarizes, for each residue, the relative orientation of the Cα frame of its nearest spatial neighbor. Because it encodes fold topology rather than chemistry, 3Di alignments detect remote structural similarity that sequence alignment misses.

Radius of gyration, Cα contacts, bounding box. Three whole-structure scalars: the radius of gyration (RMS distance of Cα from centroid, in Å), the count of Cα–Cα contacts (pairs closer than 8 Å and separated by more than four residues in sequence — i.e. tertiary, not local, contacts), and the bounding-box dimensions. Together they distinguish compact globular folds from extended fibres or disordered chains.

Sequence. Sequence gives the chain of amino acids in standard one-letter code (A=alanine, C=cysteine, …, Y=tyrosine), read N→C. It is the only feature that is directly encoded by the gene; all structural features are derived from the folded form of this sequence.

mmCIF coordinates. Atomic coordinates in PDBx/mmCIF format — the same representation the Protein Data Bank distributes. Each line of the _atom_site loop places one backbone atom in Cartesian space (units: ångströms, origin: arbitrary).

Secondary structure (3-state, P-SEA). Three-state secondary structure (P-SEA) collapses the eight DSSP classes into helix (a), strand (b), and coil (c). P-SEA assigns these from Cα geometry alone — distances and angles — without requiring backbone oxygens, so it works on any Cα trace.

InterPro / GO / CATH / organism. Functional annotations link the protein to curated databases. InterPro entries identify conserved domains and families by matching the sequence against member-database signatures (Pfam, PROSITE, CDD, …). Gene Ontology (GO) terms describe molecular function, biological process, and cellular component in a controlled vocabulary. CATH places the structure in a hierarchical fold classific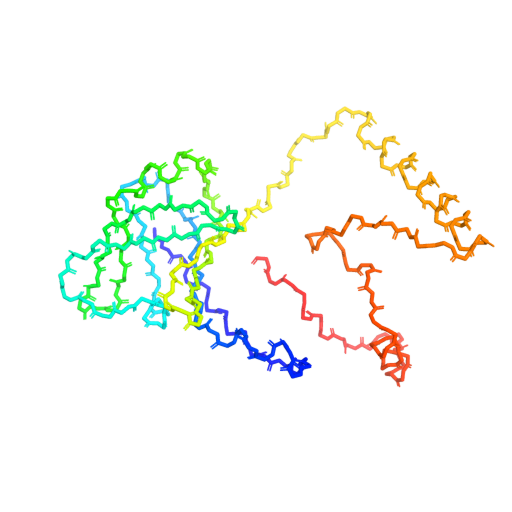ation (Class/Architecture/Topology/Homologous-superfamily). The organism is the source species.

B-factor. B-factor (Debye–Waller factor) reflects atomic displacement in the crystal lattice. It is an experimental obser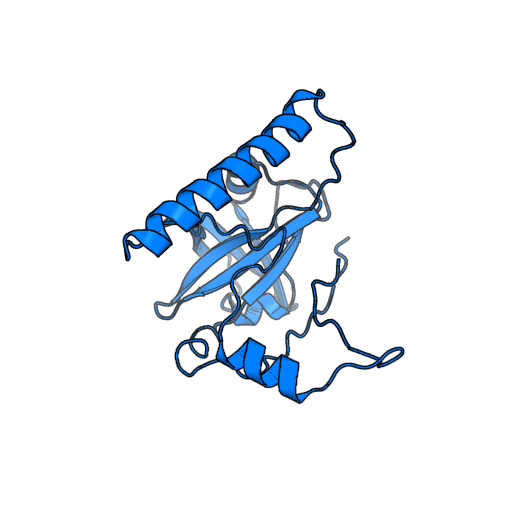vable (units Å²), not a prediction; low values mean the atom is pinned down, high values mean it moves or is heterogeneous across the crystal.

Rendered structure images. Structure images are PyMOL renders from six orthogonal camera directions. Cartoon representation draws helices as coils and strands as arrows; sticks shows the backbone as bonds; surface shows the solvent-excluded envelope. Rainbow coloring maps sequence position to hue (blue→red, N→C); chain coloring assigns a distinct color per polypeptide.

Solvent-accessible surface area. Solvent-accessible surface area (SASA) is the area in Å² traced out by the centre of a 1.4 Å probe sphere (a water molecule) rolled over the protein's van der Waals surface (Shrake–Rupley / Lee–Richards construction). Buried residues have near-zero SASA; fully exposed residues can exceed 200 Å². The total SASA scales roughly with the number of surface residues.

Secondary structure (8-state, DSSP). The SS8 string is DSSP's per-residue secondary-structure call. α-helix (H) means an i→i+4 H-bond ladder; β-strand (E) means the residue participates in a β-sheet; 3₁₀ (G) and π (I) are tighter and wider helices; T/S are turns/bends; '-' is loop.

pLDDT. For AlphaFold models, the B-factor field carries pLDDT — the model's own estimate of local accuracy on a 0–100 scale. Regions with pLDDT<50 should be treated as essentially unmodeled; they often correspond to intrinsically disordered segments.

Nearest PDB structures. Nearest PDB neighbors are the top structural matches found by Foldseek when searching this structure against the entire Protein Data Bank. Each hit reports a TM-score (0 to 1; >0.5 almost always implies the same fold) and an E-value. These are *structural* homologs — they may share no detectable sequence similarity.